Protein 4MT7 (pdb70)

Radius of gyration: 28.0 Å; Cα contacts (8 Å, |Δi|>4): 435; chains: 1; bounding box: 42×79×66 Å

Secondary structure (DSSP, 8-state):
--STTHHHHHHHHHHHHHHHHHHHHHHHIIIIIHHHHH-TTT--HHHHHHHHTTHHHHHHHHHHHHHHHHHT--SS-GGG---HHHHHHTTTGGGHHHHHHHSHHHHHHHHHHHTTSHHHHHHHHHHHHHTT--S--HHHHTTHHHHHHHHHHHHHHHHHHT--TT-TTHHHHHHHHHHHHHHHHHHHIIIIIHHHHHHHHHHHHHSBS--SS-GGGT---EEEEEEEEEESSTTPPPEEEEEEEESSEEEEEEE-SS-TT-EEEEEEEEGGGEEEEEPPSEE-STT--EESSEEEEEESSS--EEEEE-SSHHHHHHHHHHHHHHHHHHHHHHHH-

InterPro domains:
  IPR000219 Dbl homology domain [PF00621] (114-292)
  IPR000219 Dbl homology domain [PS50010] (110-294)
  IPR000219 Dbl homology domain [SM00325] (114-293)
  IPR000219 Dbl homology domain [cd00160] (111-292)
  IPR001452 SH3 domain [PF07653] (32-70)
  IPR001452 SH3 domain [PS50002] (15-74)
  IPR001452 SH3 domain [SM00326] (18-73)
  IPR001849 Pleckstrin homology domain [PS50003] (325-432)
  IPR001849 Pleckstrin homology domain [SM00233] (326-434)
  IPR011993 PH-like domain superfamily [G3DSA:2.30.29.30] (317-469)
  IPR035728 Rho guanine nucleotide exchange factor 9, SH3 domain [cd11975] (14-75)
  IPR035899 Dbl homology (DH) domain superfamily [G3DSA:1.20.900.10] (101-316)
  IPR035899 Dbl homology (DH) domain superfamily [SSF48065] (102-315)
  IPR036028 SH3-like domain superfamily [SSF50044] (16-118)
  IPR055251 SOS1/NGEF-like, PH domain [PF22697] (320-429)

Structure (mmCIF, N/CA/C/O backbone):
data_4MT7
#
_entry.id   4MT7
#
_cell.length_a   82.930
_cell.length_b   165.430
_cell.length_c   129.120
_cell.angle_alpha   90.00
_cell.angle_beta   90.00
_cell.angle_gamma   90.00
#
_symmetry.space_group_name_H-M   'C 2 2 21'
#
loop_
_atom_site.group_PDB
_atom_site.id
_atom_site.type_symbol
_atom_site.label_atom_id
_atom_site.label_alt_id
_atom_site.label_comp_id
_atom_site.label_asym_id
_atom_site.label_entity_id
_atom_site.label_seq_id
_atom_site.pdbx_PDB_ins_code
_atom_site.Cartn_x
_atom_site.Cartn_y
_atom_site.Cartn_z
_atom_site.occupancy
_atom_site.B_iso_or_equiv
_atom_site.auth_seq_id
_atom_site.auth_comp_id
_atom_site.auth_asym_id
_atom_site.auth_atom_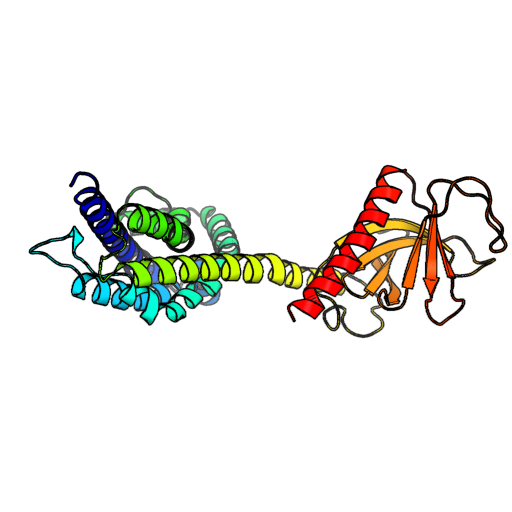id
_atom_site.pdbx_PDB_model_num
ATOM 1 N N . GLN A 1 96 ? -24.663 -21.449 44.501 1.00 130.85 45 GLN A N 1
ATOM 2 C CA . GLN A 1 96 ? -23.944 -20.564 43.581 1.00 137.58 45 GLN A CA 1
ATOM 3 C C . GLN A 1 96 ? -22.542 -21.084 43.180 1.00 142.97 45 GLN A C 1
ATOM 4 O O . GLN A 1 96 ? -22.189 -22.230 43.484 1.00 140.45 45 GLN A O 1
ATOM 10 N N . ASN A 1 97 ? -21.757 -20.227 42.519 1.00 148.38 46 ASN A N 1
ATOM 11 C CA . ASN A 1 97 ? -20.538 -20.620 41.792 1.00 145.90 46 ASN A CA 1
ATOM 12 C C . ASN A 1 97 ? -20.697 -21.988 41.139 1.00 137.90 46 ASN A C 1
ATOM 13 O O . ASN A 1 97 ? -19.873 -22.895 41.288 1.00 136.49 46 ASN A O 1
ATOM 18 N N . ARG A 1 98 ? -21.804 -22.082 40.411 1.00 131.06 47 ARG A N 1
ATOM 19 C CA . ARG A 1 98 ? -22.371 -23.308 39.867 1.00 120.76 47 ARG A CA 1
ATOM 20 C C . ARG A 1 98 ? -23.727 -22.832 39.382 1.00 108.25 47 ARG A C 1
ATOM 21 O O . ARG A 1 98 ? -24.136 -23.098 38.255 1.00 100.33 47 ARG A O 1
ATOM 29 N N . ASP A 1 99 ? -24.417 -22.114 40.263 1.00 112.76 48 ASP A N 1
ATOM 30 C CA . ASP A 1 99 ? -25.667 -21.453 39.927 1.00 116.24 48 ASP A CA 1
ATOM 31 C C . ASP A 1 99 ? -25.302 -20.105 39.347 1.00 120.87 48 ASP A C 1
ATOM 32 O O . ASP A 1 99 ? -26.142 -19.393 38.783 1.00 124.02 48 ASP A O 1
ATOM 37 N N . GLN A 1 100 ? -24.028 -19.758 39.504 1.00 125.69 49 GLN A N 1
ATOM 38 C CA . GLN A 1 100 ? -23.488 -18.586 38.839 1.00 133.97 49 GLN A CA 1
ATOM 39 C C . GLN A 1 100 ? -22.803 -18.978 37.531 1.00 120.90 49 GLN A C 1
ATOM 40 O O . GLN A 1 100 ? -22.856 -18.211 36.560 1.00 119.72 49 GLN A O 1
ATOM 46 N N . MET A 1 101 ? -22.156 -20.150 37.517 1.00 111.65 50 MET A N 1
ATOM 47 C CA . MET A 1 101 ? -21.416 -20.620 36.337 1.00 103.51 50 MET A CA 1
ATOM 48 C C . MET A 1 101 ? -22.320 -20.695 35.117 1.00 93.19 50 MET A C 1
ATOM 49 O O . MET A 1 101 ? -21.938 -20.311 34.003 1.00 92.89 50 MET A O 1
ATOM 54 N N . ARG A 1 102 ? -23.519 -21.213 35.347 1.00 82.38 51 ARG A N 1
ATOM 55 C CA . ARG A 1 102 ? -24.544 -21.236 34.324 1.00 72.67 51 ARG A CA 1
ATOM 56 C C . ARG A 1 102 ? -24.799 -19.844 33.746 1.00 78.29 51 ARG A C 1
ATOM 57 O O . ARG A 1 102 ? -24.958 -19.694 32.540 1.00 77.69 51 ARG A O 1
ATOM 65 N N . ALA A 1 103 ? -24.849 -18.824 34.592 1.00 63.58 52 ALA A N 1
ATOM 66 C CA . ALA A 1 103 ? -25.045 -17.467 34.085 1.00 83.71 52 ALA A CA 1
ATOM 67 C C . ALA A 1 103 ? -23.872 -17.031 33.202 1.00 82.21 52 ALA A C 1
ATOM 68 O O . ALA A 1 103 ? -24.053 -16.302 32.216 1.00 83.26 52 ALA A O 1
ATOM 70 N N . ASN A 1 104 ? -22.673 -17.490 33.551 1.00 84.47 53 ASN A N 1
ATOM 71 C CA . ASN A 1 104 ? -21.491 -17.241 32.727 1.00 90.75 53 ASN A CA 1
ATOM 72 C C . ASN A 1 104 ? -21.607 -17.906 31.357 1.00 90.48 53 ASN A C 1
ATOM 73 O O . ASN A 1 104 ? -21.297 -17.306 30.327 1.00 91.84 53 ASN A O 1
ATOM 78 N N . VAL A 1 105 ? -22.046 -19.159 31.361 1.00 84.45 54 VAL A N 1
ATOM 79 C CA . VAL A 1 105 ? -22.209 -19.919 30.133 1.00 79.00 54 VAL A CA 1
ATOM 80 C C . VAL A 1 105 ? -23.273 -19.288 29.240 1.00 71.69 54 VAL A C 1
ATOM 81 O O . VAL A 1 105 ? -23.024 -19.041 28.069 1.00 75.70 54 VAL A O 1
ATOM 85 N N . ILE A 1 106 ? -24.449 -19.025 29.802 1.00 61.97 55 ILE A N 1
ATOM 86 C CA . ILE A 1 106 ? -25.519 -18.320 29.104 1.00 60.97 55 ILE A CA 1
ATOM 87 C C . ILE A 1 106 ? -25.019 -17.020 28.470 1.00 68.80 55 ILE A C 1
ATOM 88 O O . ILE A 1 106 ? -25.235 -16.769 27.279 1.00 69.69 55 ILE A O 1
ATOM 93 N N . ASN A 1 107 ? -24.339 -16.196 29.263 1.00 76.64 56 ASN A N 1
ATOM 94 C CA . ASN A 1 107 ? -23.848 -14.916 28.755 1.00 87.35 56 ASN A CA 1
ATOM 95 C C . ASN A 1 107 ? -22.777 -15.051 27.677 1.00 90.88 56 ASN A C 1
ATOM 96 O O . ASN A 1 107 ? -22.722 -14.254 26.734 1.00 95.19 56 ASN A O 1
ATOM 101 N N . GLU A 1 108 ? -21.929 -16.063 27.814 1.00 88.05 57 GLU A N 1
ATOM 102 C CA . GLU A 1 108 ? -20.916 -16.318 26.807 1.00 92.00 57 GLU A CA 1
ATOM 103 C C . GLU A 1 108 ? -21.566 -16.762 25.506 1.00 83.81 57 GLU A C 1
ATOM 104 O O . GLU A 1 108 ? -21.176 -16.324 24.427 1.00 91.76 57 GLU A O 1
ATOM 110 N N . ILE A 1 109 ? -22.558 -17.635 25.616 1.00 69.33 58 ILE A N 1
ATOM 111 C CA . ILE A 1 109 ? -23.280 -18.120 24.451 1.00 62.96 58 ILE A CA 1
ATOM 112 C C . ILE A 1 109 ? -23.919 -16.956 23.713 1.00 66.52 58 ILE A C 1
ATOM 113 O O . ILE A 1 109 ? -23.743 -16.800 22.498 1.00 68.23 58 ILE A O 1
ATOM 118 N N . MET A 1 110 ? -24.638 -16.126 24.461 1.00 65.66 59 MET A N 1
ATOM 119 C CA . MET A 1 110 ? -25.231 -14.922 23.892 1.00 71.98 59 MET A CA 1
ATOM 120 C C . MET A 1 110 ? -24.197 -14.036 23.206 1.00 78.87 59 MET A C 1
ATOM 121 O O . MET A 1 110 ? -24.434 -13.513 22.106 1.00 82.02 59 MET A O 1
ATOM 126 N N . SER A 1 111 ? -23.050 -13.878 23.857 1.00 78.87 60 SER A N 1
ATOM 127 C CA . SER A 1 111 ? -21.956 -13.108 23.285 1.00 80.39 60 SER A CA 1
ATOM 128 C C . SER A 1 111 ? -21.548 -13.651 21.921 1.00 82.78 60 SER A C 1
ATOM 129 O O . SER A 1 111 ? -21.659 -12.951 20.911 1.00 95.90 60 SER A O 1
ATOM 132 N N . THR A 1 112 ? -21.090 -14.900 21.896 1.00 71.85 61 THR A N 1
ATOM 133 C CA . THR A 1 112 ? -20.618 -15.523 20.664 1.00 73.49 61 THR A CA 1
ATOM 134 C C . THR A 1 112 ? -21.676 -15.513 19.577 1.00 81.59 61 THR A C 1
ATOM 135 O O . THR A 1 112 ? -21.348 -15.467 18.398 1.00 87.09 61 THR A O 1
ATOM 139 N N . GLU A 1 113 ? -22.943 -15.572 19.969 1.00 79.67 62 GLU A N 1
ATOM 140 C CA . GLU A 1 113 ? -24.017 -15.527 18.986 1.00 78.64 62 GLU A CA 1
ATOM 141 C C . GLU A 1 113 ? -24.171 -14.138 18.385 1.00 77.87 62 GLU A C 1
ATOM 142 O O . GLU A 1 113 ? -24.390 -13.992 17.180 1.00 82.58 62 GLU A O 1
ATOM 148 N N . ARG A 1 114 ? -24.043 -13.114 19.221 1.00 77.22 63 ARG A N 1
ATOM 149 C CA . ARG A 1 114 ? -24.129 -11.746 18.719 1.00 83.40 63 ARG A CA 1
ATOM 150 C C . ARG A 1 114 ? -22.939 -11.406 17.820 1.00 84.08 63 ARG A C 1
ATOM 151 O O . ARG A 1 114 ? -23.099 -10.815 16.749 1.00 89.96 63 ARG A O 1
ATOM 159 N N . HIS A 1 115 ? -21.746 -11.799 18.250 1.00 81.30 64 HIS A N 1
ATOM 160 C CA . HIS A 1 115 ? -20.554 -11.613 17.432 1.00 90.85 64 HIS A CA 1
ATOM 161 C C . HIS A 1 115 ? -20.643 -12.393 16.130 1.00 90.51 64 HIS A C 1
ATOM 162 O O . HIS A 1 115 ? -20.246 -11.897 15.083 1.00 95.58 64 HIS A O 1
ATOM 169 N N . TYR A 1 116 ? -21.163 -13.613 16.197 1.00 86.77 65 TYR A N 1
ATOM 170 C CA . TYR A 1 116 ? -21.259 -14.459 15.013 1.00 86.31 65 TYR A CA 1
ATOM 171 C C . TYR A 1 116 ? -22.252 -13.901 14.011 1.00 84.13 65 TYR A C 1
ATOM 172 O O . TYR A 1 116 ? -22.008 -13.929 12.804 1.00 90.91 65 TYR A O 1
ATOM 181 N N . ILE A 1 117 ? -23.375 -13.394 14.505 1.00 78.26 66 ILE A N 1
ATOM 182 C CA . ILE A 1 117 ? -24.365 -12.797 13.615 1.00 82.76 66 ILE A CA 1
ATOM 183 C C . ILE A 1 117 ? -23.826 -11.475 13.044 1.00 91.23 66 ILE A C 1
ATOM 184 O O . ILE A 1 117 ? -24.167 -11.074 11.924 1.00 65.28 66 ILE A O 1
ATOM 189 N N . LYS A 1 118 ? -22.953 -10.824 13.810 1.00 92.16 67 LYS A N 1
ATOM 190 C CA . LYS A 1 118 ? -22.245 -9.644 13.327 1.00 91.24 67 LYS A CA 1
ATOM 191 C C . LYS A 1 118 ? -21.250 -9.995 12.221 1.00 90.06 67 LYS A C 1
ATOM 192 O O . LYS A 1 118 ? -21.069 -9.229 11.285 1.00 93.91 67 LYS A O 1
ATOM 198 N N . HIS A 1 119 ? -20.597 -11.146 12.335 1.00 87.58 68 HIS A N 1
ATOM 199 C CA . HIS A 1 119 ? -19.666 -11.590 11.306 1.00 91.79 68 HIS A CA 1
ATOM 200 C C . HIS A 1 119 ? -20.423 -11.978 10.058 1.00 81.55 68 HIS A C 1
ATOM 201 O O . HIS A 1 119 ? -19.949 -11.765 8.945 1.00 84.69 68 HIS A O 1
ATOM 208 N N . LEU A 1 120 ? -21.599 -12.563 10.248 1.00 73.53 69 LEU A N 1
ATOM 209 C CA . LEU A 1 120 ? -22.446 -12.897 9.116 1.00 83.58 69 LEU A CA 1
ATOM 210 C C . LEU A 1 120 ? -22.885 -11.628 8.412 1.00 96.89 69 LEU A C 1
ATOM 211 O O . LEU A 1 120 ? -22.933 -11.568 7.180 1.00 104.79 69 LEU A O 1
ATOM 216 N N . LYS A 1 121 ? -23.203 -10.610 9.204 1.00 97.66 70 LYS A N 1
ATOM 217 C CA . LYS A 1 121 ? -23.589 -9.323 8.644 1.00 99.74 70 LYS A CA 1
ATOM 218 C C . LYS A 1 121 ? -22.437 -8.695 7.872 1.00 105.17 70 LYS A C 1
ATOM 219 O O . LYS A 1 121 ? -22.618 -8.237 6.754 1.00 109.43 70 LYS A O 1
ATOM 225 N N . ASP A 1 122 ? -21.252 -8.685 8.471 1.00 106.96 71 ASP A N 1
ATOM 226 C CA . ASP A 1 122 ? -20.076 -8.124 7.820 1.00 112.77 71 ASP A CA 1
ATOM 227 C C . ASP A 1 122 ? -19.691 -8.909 6.570 1.00 115.74 71 ASP A C 1
ATOM 228 O O . ASP A 1 122 ? -19.063 -8.368 5.666 1.00 122.71 71 ASP A O 1
ATOM 233 N N . ILE A 1 123 ? -20.073 -10.181 6.512 1.00 112.77 72 ILE A N 1
ATOM 234 C CA . ILE A 1 123 ? -19.816 -10.983 5.317 1.00 114.86 72 ILE A CA 1
ATOM 235 C C . ILE A 1 123 ? -20.814 -10.689 4.197 1.00 117.92 72 ILE A C 1
ATOM 236 O O . ILE A 1 123 ? -20.413 -10.395 3.073 1.00 122.29 72 ILE A O 1
ATOM 241 N N . CYS A 1 124 ? -22.108 -10.759 4.502 1.00 118.74 73 CYS A N 1
ATOM 242 C CA . CYS A 1 124 ? -23.140 -10.557 3.480 1.00 121.99 73 CYS A CA 1
ATOM 243 C C . CYS A 1 124 ? -23.246 -9.101 3.017 1.00 121.15 73 CYS A C 1
ATOM 244 O O . CYS A 1 124 ? -23.677 -8.824 1.897 1.00 121.07 73 CYS A O 1
ATOM 247 N N . GLU A 1 125 ? -22.847 -8.176 3.881 1.00 120.88 74 GLU A N 1
ATOM 248 C CA . GLU A 1 125 ? -22.889 -6.757 3.558 1.00 125.64 74 GLU A CA 1
ATOM 249 C C . GLU A 1 125 ? -21.533 -6.261 3.070 1.00 131.02 74 GLU A C 1
ATOM 250 O O . GLU A 1 125 ? -21.455 -5.501 2.106 1.00 139.78 74 GLU A O 1
ATOM 256 N N . GLY A 1 126 ? -20.467 -6.701 3.732 1.00 127.31 75 GLY A N 1
ATOM 257 C CA . GLY A 1 126 ? -19.127 -6.234 3.416 1.00 128.33 75 GLY A CA 1
ATOM 258 C C . GLY A 1 126 ? -18.515 -6.818 2.156 1.00 125.33 75 GLY A C 1
ATOM 259 O O . GLY A 1 126 ? -17.894 -6.096 1.375 1.00 128.92 75 GLY A O 1
ATOM 260 N N . TYR A 1 127 ? -18.683 -8.123 1.954 1.00 117.97 76 TYR A N 1
ATOM 261 C CA . TYR A 1 127 ? -18.070 -8.800 0.815 1.00 119.97 76 TYR A CA 1
ATOM 262 C C . TYR A 1 127 ? -19.048 -9.119 -0.325 1.00 125.91 76 TYR A C 1
ATOM 263 O O . TYR A 1 127 ? -18.799 -8.756 -1.474 1.00 138.91 76 TYR A O 1
ATOM 272 N N . LEU A 1 128 ? -20.150 -9.794 -0.006 1.00 119.70 77 LEU A N 1
ATOM 273 C CA . LEU A 1 128 ? -21.104 -10.260 -1.015 1.00 124.51 77 LEU A CA 1
ATOM 274 C C . LEU A 1 128 ? -21.660 -9.132 -1.883 1.00 137.51 77 LEU A C 1
ATOM 275 O O . LEU A 1 128 ? -21.621 -9.205 -3.114 1.00 144.11 77 LEU A O 1
ATOM 280 N N . LYS A 1 129 ? -22.188 -8.102 -1.228 1.00 141.99 78 LYS A N 1
ATOM 281 C CA . LYS A 1 129 ? -22.829 -6.980 -1.908 1.00 147.64 78 LYS A CA 1
ATOM 282 C C . LYS A 1 129 ? -21.894 -6.340 -2.931 1.00 153.06 78 LYS A C 1
ATOM 283 O O . LYS A 1 129 ? -22.271 -6.123 -4.087 1.00 158.49 78 LYS A O 1
ATOM 289 N N . GLN A 1 130 ? -20.666 -6.067 -2.499 1.00 153.41 79 GLN A N 1
ATOM 290 C CA . GLN A 1 130 ? -19.668 -5.423 -3.347 1.00 162.34 79 GLN A CA 1
ATOM 291 C C . GLN A 1 130 ? -19.273 -6.278 -4.543 1.00 166.22 79 GLN A C 1
ATOM 292 O O . GLN A 1 130 ? -18.985 -5.756 -5.619 1.00 174.53 79 GLN A O 1
ATOM 298 N N . CYS A 1 131 ? -19.254 -7.592 -4.353 1.00 160.41 80 CYS A N 1
ATOM 299 C CA . CYS A 1 131 ? -18.894 -8.505 -5.429 1.00 163.86 80 CYS A CA 1
ATOM 300 C C . CYS A 1 131 ? -20.034 -8.649 -6.429 1.00 169.70 80 CYS A C 1
ATOM 301 O O . CYS A 1 131 ? -19.806 -8.838 -7.626 1.00 177.88 80 CYS A O 1
ATOM 304 N N . ARG A 1 132 ? -21.263 -8.557 -5.932 1.00 164.21 81 ARG A N 1
ATOM 305 C CA . ARG A 1 132 ? -22.422 -8.495 -6.813 1.00 162.01 81 ARG A CA 1
ATOM 306 C C . ARG A 1 132 ? -22.381 -7.212 -7.644 1.00 164.14 81 ARG A C 1
ATOM 307 O O . ARG A 1 132 ? -22.703 -7.223 -8.833 1.00 162.20 81 ARG A O 1
ATOM 315 N N . LYS A 1 133 ? -21.966 -6.115 -7.013 1.00 166.65 82 LYS A N 1
ATOM 316 C CA . LYS A 1 133 ? -21.848 -4.829 -7.701 1.00 172.78 82 LYS A CA 1
ATOM 317 C C . LYS A 1 133 ? -20.856 -4.856 -8.869 1.00 177.92 82 LYS A C 1
ATOM 318 O O . LYS A 1 133 ? -21.015 -4.119 -9.843 1.00 185.35 82 LYS A O 1
ATOM 324 N N . ARG A 1 134 ? -19.839 -5.707 -8.774 1.00 170.76 83 ARG A N 1
ATOM 325 C CA . ARG A 1 134 ? -18.804 -5.764 -9.802 1.00 172.62 83 ARG A CA 1
ATOM 326 C C . ARG A 1 134 ? -18.881 -7.035 -10.648 1.00 154.76 83 ARG A C 1
ATOM 327 O O . ARG A 1 134 ? -18.164 -8.003 -10.399 1.00 152.50 83 ARG A O 1
ATOM 335 N N . ARG A 1 135 ? -19.757 -7.012 -11.651 1.00 167.42 84 ARG A N 1
ATOM 336 C CA . ARG A 1 135 ? -19.924 -8.122 -12.588 1.00 161.66 84 ARG A CA 1
ATOM 337 C C . ARG A 1 135 ? -18.646 -8.385 -13.370 1.00 167.47 84 ARG A C 1
ATOM 338 O O . ARG A 1 135 ? -18.372 -9.515 -13.781 1.00 168.33 84 ARG A O 1
ATOM 346 N N . ASP A 1 136 ? -17.869 -7.324 -13.569 1.00 198.09 85 ASP A N 1
ATOM 347 C CA . ASP A 1 136 ? -16.661 -7.377 -14.383 1.00 202.06 85 ASP A CA 1
ATOM 348 C C . ASP A 1 136 ? -15.529 -8.148 -13.710 1.00 196.84 85 ASP A C 1
ATOM 349 O O . ASP A 1 136 ? -14.492 -8.400 -14.321 1.00 180.86 85 ASP A O 1
ATOM 354 N N . MET A 1 137 ? -15.729 -8.523 -12.452 1.00 188.98 86 MET A N 1
ATOM 355 C CA . MET A 1 137 ? -14.697 -9.239 -11.716 1.00 184.66 86 MET A CA 1
ATOM 356 C C . MET A 1 137 ? -15.178 -10.596 -11.219 1.00 177.06 86 MET A C 1
ATOM 357 O O . MET A 1 137 ? -14.389 -11.533 -11.093 1.00 174.51 86 MET A O 1
ATOM 362 N N . PHE A 1 138 ? -16.474 -10.699 -10.944 1.00 174.92 87 PHE A N 1
ATOM 363 C CA . PHE A 1 138 ? -17.031 -11.922 -10.377 1.00 171.63 87 PHE A CA 1
ATOM 364 C C . PHE A 1 138 ? -18.242 -12.430 -11.143 1.00 172.34 87 PHE A C 1
ATOM 365 O O . PHE A 1 138 ? -19.296 -11.791 -11.152 1.00 170.42 87 PHE A O 1
ATOM 373 N N . SER A 1 139 ? -18.093 -13.597 -11.762 1.00 177.85 88 SER A N 1
ATOM 374 C CA . SER A 1 139 ? -19.179 -14.213 -12.512 1.00 187.38 88 SER A CA 1
ATOM 375 C C . SER A 1 139 ? -20.296 -14.620 -11.568 1.00 172.70 88 SER A C 1
ATOM 376 O O . SER A 1 139 ? -20.239 -14.352 -10.373 1.00 139.81 88 SER A O 1
ATOM 379 N N . ASP A 1 140 ? -21.316 -15.274 -12.108 1.00 171.52 89 ASP A N 1
ATOM 380 C CA . ASP A 1 140 ? -22.361 -15.847 -11.275 1.00 165.23 89 ASP A CA 1
ATOM 381 C C . ASP A 1 140 ? -21.854 -17.155 -10.677 1.00 164.67 89 ASP A C 1
ATOM 382 O O . ASP A 1 140 ? -22.089 -17.463 -9.497 1.00 155.00 89 ASP A O 1
ATOM 387 N N . GLU A 1 141 ? -21.133 -17.907 -11.501 1.00 172.00 90 GLU A N 1
ATOM 388 C CA . GLU A 1 141 ? -20.557 -19.177 -11.084 1.00 171.60 90 GLU A CA 1
ATOM 389 C C . GLU A 1 141 ? -19.520 -19.000 -9.974 1.00 164.47 90 GLU A C 1
ATOM 390 O O . GLU A 1 141 ? -19.492 -19.765 -9.005 1.00 155.05 90 GLU A O 1
ATOM 396 N N . GLN A 1 142 ? -18.673 -17.986 -10.123 1.00 169.14 91 GLN A N 1
ATOM 397 C CA . GLN A 1 142 ? -17.659 -17.673 -9.121 1.00 164.09 91 GLN A CA 1
ATOM 398 C C . GLN A 1 142 ? -18.288 -17.348 -7.763 1.00 157.21 91 GLN A C 1
ATOM 399 O O . GLN A 1 142 ? -17.884 -17.902 -6.732 1.00 153.14 91 GLN A O 1
ATOM 405 N N . LEU A 1 143 ? -19.275 -16.452 -7.772 1.00 155.85 92 LEU A N 1
ATOM 406 C CA . LEU A 1 143 ? -19.999 -16.087 -6.556 1.00 147.94 92 LEU A CA 1
ATOM 407 C C . LEU A 1 143 ? -20.602 -17.326 -5.901 1.00 146.98 92 LEU A C 1
ATOM 408 O O . LEU A 1 143 ? -20.397 -17.578 -4.704 1.00 136.21 92 LEU A O 1
ATOM 413 N N . LYS A 1 144 ? -21.337 -18.096 -6.701 1.00 157.15 93 LYS A N 1
ATOM 414 C CA . LYS A 1 144 ? -21.950 -19.334 -6.227 1.00 154.34 93 LYS A CA 1
ATOM 415 C C . LYS A 1 144 ? -20.955 -20.271 -5.545 1.00 139.07 93 LYS A C 1
ATOM 416 O O . LYS A 1 144 ? -21.263 -20.855 -4.509 1.00 126.25 93 LYS A O 1
ATOM 422 N N . VAL A 1 145 ? -19.769 -20.422 -6.127 1.00 143.63 94 VAL A N 1
ATOM 423 C CA . VAL A 1 145 ? -18.760 -21.304 -5.541 1.00 144.68 94 VAL A CA 1
ATOM 424 C C . VAL A 1 145 ? -18.190 -20.753 -4.237 1.00 141.98 94 VAL A C 1
ATOM 425 O O . VAL A 1 145 ? -18.111 -21.464 -3.232 1.00 140.17 94 VAL A O 1
ATOM 429 N N . ILE A 1 146 ? -17.790 -19.486 -4.254 1.00 140.00 95 ILE A N 1
ATOM 430 C CA . ILE A 1 146 ? -17.133 -18.903 -3.087 1.00 129.94 95 ILE A CA 1
ATOM 431 C C . ILE A 1 146 ? -18.046 -18.751 -1.869 1.00 122.61 95 ILE A C 1
ATOM 432 O O . ILE A 1 146 ? -17.709 -19.219 -0.781 1.00 123.48 95 ILE A O 1
ATOM 437 N N . PHE A 1 147 ? -19.200 -18.113 -2.048 1.00 119.48 96 PHE A N 1
ATOM 438 C CA . PHE A 1 147 ? -20.029 -17.757 -0.892 1.00 110.80 96 PHE A CA 1
ATOM 439 C C . PHE A 1 147 ? -21.047 -18.812 -0.443 1.00 105.89 96 PHE A C 1
ATOM 440 O O . PHE A 1 147 ? -21.430 -18.841 0.722 1.00 101.76 96 PHE A O 1
ATOM 448 N N . GLY A 1 148 ? -21.485 -19.668 -1.359 1.00 107.75 97 GLY A N 1
ATOM 449 C CA . GLY A 1 148 ? -22.466 -20.690 -1.035 1.00 101.42 97 GLY A CA 1
ATOM 450 C C . GLY A 1 148 ? -23.779 -20.109 -0.536 1.00 95.32 97 GLY A C 1
ATOM 451 O O . GLY A 1 148 ? -24.195 -19.035 -0.963 1.00 97.16 97 GLY A O 1
ATOM 452 N N . ASN A 1 149 ? -24.429 -20.814 0.385 1.00 91.40 98 ASN A N 1
ATOM 453 C CA . ASN A 1 149 ? -25.717 -20.378 0.926 1.00 92.91 98 ASN A CA 1
ATOM 454 C C . ASN A 1 149 ? -25.588 -19.503 2.173 1.00 85.37 98 ASN A C 1
ATOM 455 O O . ASN A 1 149 ? -26.447 -19.535 3.050 1.00 78.52 98 ASN A O 1
ATOM 460 N N . ILE A 1 150 ? -24.522 -18.712 2.235 1.00 86.16 99 ILE A N 1
ATOM 461 C CA . ILE A 1 150 ? -24.232 -17.879 3.397 1.00 83.92 99 ILE A CA 1
ATOM 462 C C . ILE A 1 150 ? -25.336 -16.850 3.676 1.00 84.52 99 ILE A C 1
ATOM 463 O O . ILE A 1 150 ? -25.581 -16.488 4.825 1.00 84.65 99 ILE A O 1
ATOM 468 N N . GLU A 1 151 ? -26.015 -16.396 2.629 1.00 88.87 100 GLU A N 1
ATOM 469 C CA . GLU A 1 151 ? -27.085 -15.421 2.793 1.00 91.89 100 GLU A CA 1
ATOM 470 C C . GLU A 1 151 ? -28.256 -16.105 3.485 1.00 84.16 100 GLU A C 1
ATOM 471 O O . GLU A 1 151 ? -28.865 -15.553 4.404 1.00 84.00 100 GLU A O 1
ATOM 477 N N . ASP A 1 152 ? -28.547 -17.325 3.045 1.00 84.74 101 ASP A N 1
ATOM 478 C CA . ASP A 1 152 ? -29.545 -18.172 3.691 1.00 92.34 101 ASP A CA 1
ATOM 479 C C . ASP A 1 152 ? -29.200 -18.413 5.161 1.00 85.94 101 ASP A C 1
ATOM 480 O O . ASP A 1 152 ? -30.056 -18.297 6.046 1.00 83.83 101 ASP A O 1
ATOM 485 N N . ILE A 1 153 ? -27.940 -18.756 5.406 1.00 78.07 102 ILE A N 1
ATOM 486 C CA . ILE A 1 153 ? -27.422 -18.948 6.754 1.00 68.00 102 ILE A CA 1
ATOM 487 C C . ILE A 1 153 ? -27.697 -17.742 7.648 1.00 66.52 102 ILE A C 1
ATOM 488 O O . ILE A 1 153 ? -28.226 -17.883 8.751 1.00 63.66 102 ILE A O 1
ATOM 493 N N . TYR A 1 154 ? -27.344 -16.558 7.157 1.00 68.90 103 TYR A N 1
ATOM 494 C CA . TYR A 1 154 ? -27.608 -15.311 7.866 1.00 69.87 103 TYR A CA 1
ATOM 495 C C . TYR A 1 154 ? -29.103 -15.175 8.150 1.00 70.78 103 TYR A C 1
ATOM 496 O O . TYR A 1 154 ? -29.508 -14.873 9.276 1.00 75.91 103 TYR A O 1
ATOM 505 N N . ARG A 1 155 ? -29.918 -15.419 7.130 1.00 70.85 104 ARG A N 1
ATOM 506 C CA . ARG A 1 155 ? -31.369 -15.324 7.275 1.00 79.32 104 ARG A CA 1
ATOM 507 C C . ARG A 1 155 ? -31.908 -16.218 8.391 1.00 73.53 104 ARG A C 1
ATOM 508 O O . ARG A 1 155 ? -32.840 -15.841 9.099 1.00 76.66 104 ARG A O 1
ATOM 516 N N . PHE A 1 156 ? -31.313 -17.397 8.548 1.00 69.74 105 PHE A N 1
ATOM 517 C CA . PHE A 1 156 ? -31.728 -18.336 9.589 1.00 71.31 105 PHE A CA 1
ATOM 518 C C . PHE A 1 156 ? -31.253 -17.906 10.981 1.00 75.06 105 PHE A C 1
ATOM 519 O O . PHE A 1 156 ? -32.004 -17.937 11.972 1.00 51.34 105 PHE A O 1
ATOM 527 N N . GLN A 1 157 ? -29.983 -17.519 11.033 1.00 77.69 106 GLN A N 1
ATOM 528 C CA . GLN A 1 157 ? -29.328 -17.091 12.261 1.00 73.68 106 GLN A CA 1
ATOM 529 C C . GLN A 1 157 ? -30.021 -15.895 12.882 1.00 69.08 106 GLN A C 1
ATOM 530 O O . GLN A 1 157 ? -30.068 -15.767 14.101 1.00 66.98 106 GLN A O 1
ATOM 536 N N . MET A 1 158 ? -30.538 -15.009 12.035 1.00 71.86 107 MET A N 1
ATOM 537 C CA . MET A 1 158 ? -31.266 -13.837 12.512 1.00 78.04 107 MET A CA 1
ATOM 538 C C . MET A 1 158 ? -32.445 -14.248 13.380 1.00 76.42 107 MET A C 1
ATOM 539 O O . MET A 1 158 ? -32.608 -13.754 14.499 1.00 74.26 107 MET A O 1
ATOM 544 N N . GLY A 1 159 ? -33.260 -15.156 12.849 1.00 77.05 108 GLY A N 1
ATOM 545 C CA . GLY A 1 159 ? -34.423 -15.667 13.552 1.00 75.83 108 GLY A CA 1
ATOM 546 C C . GLY A 1 159 ? -34.049 -16.435 14.805 1.00 71.80 108 GLY A C 1
ATOM 547 O O . GLY A 1 159 ? -34.684 -16.277 15.854 1.00 79.18 108 GLY A O 1
ATOM 548 N N . PHE A 1 160 ? -33.014 -17.265 14.699 1.00 61.55 109 PHE A N 1
ATOM 549 C CA . PHE A 1 160 ? -32.532 -18.020 15.855 1.00 58.27 109 PHE A CA 1
ATOM 550 C C . PHE A 1 160 ? -32.148 -17.094 17.004 1.00 64.41 109 PHE A C 1
ATOM 551 O O . PHE A 1 160 ? -32.736 -17.146 18.088 1.00 68.34 109 PHE A O 1
ATOM 559 N N . VAL A 1 161 ? -31.161 -16.243 16.748 1.00 62.55 110 VAL A N 1
ATOM 560 C CA . VAL A 1 161 ? -30.704 -15.273 17.731 1.00 59.17 110 VAL A CA 1
ATOM 561 C C . VAL A 1 161 ? -31.872 -14.444 18.253 1.00 61.58 110 VAL A C 1
ATOM 562 O O . VAL A 1 161 ? -31.926 -14.122 19.438 1.00 65.38 110 VAL A O 1
ATOM 566 N N . ARG A 1 162 ? -32.819 -14.127 17.375 1.00 68.26 111 ARG A N 1
ATOM 567 C CA . ARG A 1 162 ? -34.018 -13.400 17.787 1.00 80.31 111 ARG A CA 1
ATOM 568 C C . ARG A 1 162 ? -34.781 -14.135 18.889 1.00 75.17 111 ARG A C 1
ATOM 569 O O . ARG A 1 162 ? -35.058 -13.568 19.961 1.00 83.81 111 ARG A O 1
ATOM 577 N N . ASP A 1 163 ? -35.105 -15.401 18.640 1.00 63.74 112 ASP A N 1
ATOM 578 C CA . ASP A 1 163 ? -35.802 -16.190 19.655 1.00 65.78 112 ASP A CA 1
ATOM 579 C C . ASP A 1 163 ? -34.979 -16.351 20.933 1.00 63.18 112 ASP A C 1
ATOM 580 O O . ASP A 1 163 ? -35.521 -16.340 22.044 1.00 66.21 112 ASP A O 1
ATOM 585 N N . LEU A 1 164 ? -33.667 -16.482 20.772 1.00 57.20 113 LEU A N 1
ATOM 586 C CA . LEU A 1 164 ? -32.764 -16.541 21.920 1.00 54.53 113 LEU A CA 1
ATOM 587 C C . LEU A 1 164 ? -32.870 -15.308 22.810 1.00 64.86 113 LEU A C 1
ATOM 588 O O . LEU A 1 164 ? -33.011 -15.420 24.025 1.00 72.77 113 LEU A O 1
ATOM 593 N N . GLU A 1 165 ? -32.783 -14.132 22.200 1.00 70.55 114 GLU A N 1
ATOM 594 C CA . GLU A 1 165 ? -32.930 -12.877 22.925 1.00 84.11 114 GLU A CA 1
ATOM 595 C C . GLU A 1 165 ? -34.308 -12.793 23.581 1.00 89.57 114 GLU A C 1
ATOM 596 O O . GLU A 1 165 ? -34.470 -12.199 24.654 1.00 91.06 114 GLU A O 1
ATOM 602 N N . LYS A 1 166 ? -35.305 -13.391 22.933 1.00 92.11 115 LYS A N 1
ATOM 603 C CA . LYS A 1 166 ? -36.628 -13.472 23.546 1.00 98.81 115 LYS A CA 1
ATOM 604 C C . LYS A 1 166 ? -36.590 -14.297 24.828 1.00 96.20 115 LYS A C 1
ATOM 605 O O . LYS A 1 166 ? -37.249 -13.960 25.815 1.00 102.61 115 LYS A O 1
ATOM 611 N N . GLN A 1 167 ? -35.803 -15.368 24.815 1.00 89.88 116 GLN A N 1
ATOM 612 C CA . GLN A 1 167 ? -35.722 -16.267 25.967 1.00 85.83 116 GLN A CA 1
ATOM 613 C C . GLN A 1 167 ? -34.769 -15.801 27.065 1.00 88.27 116 GLN A C 1
ATOM 614 O O . GLN A 1 167 ? -34.640 -16.459 28.098 1.00 93.44 116 GLN A O 1
ATOM 620 N N . TYR A 1 168 ? -34.103 -14.673 26.852 1.00 86.93 117 TYR A N 1
ATOM 621 C CA . TYR A 1 168 ? -33.112 -14.214 27.815 1.00 89.32 117 TYR A CA 1
ATOM 622 C C . TYR A 1 168 ? -33.759 -13.540 29.020 1.00 100.99 117 TYR A C 1
ATOM 623 O O . TYR A 1 168 ? -34.625 -12.675 28.878 1.00 105.48 117 TYR A O 1
ATOM 632 N N . ASN A 1 169 ? -33.315 -13.943 30.206 1.00 103.99 118 ASN A N 1
ATOM 633 C CA . ASN A 1 169 ? -33.835 -13.410 31.456 1.00 114.33 118 ASN A CA 1
ATOM 634 C C . ASN A 1 169 ? -32.901 -12.349 32.036 1.00 120.29 118 ASN A C 1
ATOM 635 O O . ASN A 1 169 ? -31.817 -12.656 32.524 1.00 116.47 118 ASN A O 1
ATOM 640 N N . ASN A 1 170 ? -33.334 -11.096 31.982 1.00 131.05 119 ASN A N 1
ATOM 641 C CA . ASN A 1 170 ? -32.517 -9.984 32.451 1.00 144.51 119 ASN A CA 1
ATOM 642 C C . ASN A 1 170 ? -32.463 -9.894 33.969 1.00 158.62 119 ASN A C 1
ATOM 643 O O . ASN A 1 170 ? -31.417 -9.592 34.546 1.00 162.44 119 ASN A O 1
ATOM 648 N N . ASP A 1 171 ? -33.601 -10.150 34.609 1.00 166.43 120 ASP A N 1
ATOM 649 C CA . ASP A 1 171 ? -33.688 -10.146 36.064 1.00 172.10 120 ASP A CA 1
ATOM 650 C C . ASP A 1 171 ? -32.782 -11.227 36.634 1.00 164.02 120 ASP A C 1
ATOM 651 O O . ASP A 1 171 ? -32.187 -11.060 37.700 1.00 165.15 120 ASP A O 1
ATOM 656 N N . ASP A 1 172 ? -32.678 -12.337 35.909 1.00 153.88 121 ASP A N 1
ATOM 657 C CA . ASP A 1 172 ? -31.829 -13.439 36.330 1.00 145.66 121 ASP A CA 1
ATOM 658 C C . ASP A 1 172 ? -31.322 -14.253 35.140 1.00 122.29 121 ASP A C 1
ATOM 659 O O . ASP A 1 172 ? -31.977 -15.196 34.701 1.00 111.93 121 ASP A O 1
ATOM 664 N N . PRO A 1 173 ? -30.147 -13.878 34.615 1.00 111.43 12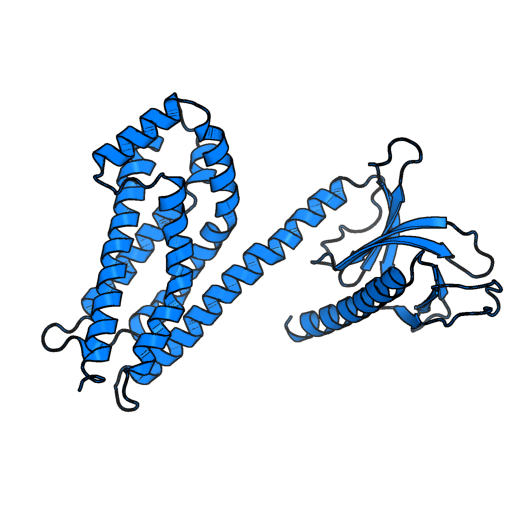2 PRO A N 1
ATOM 665 C CA . PRO A 1 173 ? -29.467 -14.528 33.490 1.00 100.76 122 PRO A CA 1
ATOM 666 C C . PRO A 1 173 ? -29.439 -16.054 33.542 1.00 94.00 122 PRO A C 1
ATOM 667 O O . PRO A 1 173 ? -29.806 -16.687 32.552 1.00 95.86 122 PRO A O 1
ATOM 671 N N . HIS A 1 174 ? -29.028 -16.636 34.663 1.00 90.06 123 HIS A N 1
ATOM 672 C CA . HIS A 1 174 ? -28.888 -18.089 34.747 1.00 88.14 123 HIS A CA 1
ATOM 673 C C . HIS A 1 174 ? -30.237 -18.809 34.722 1.00 81.21 123 HIS A C 1
ATOM 674 O O . HIS A 1 174 ? -30.297 -20.038 34.671 1.00 71.85 123 HIS A O 1
ATOM 681 N N . LEU A 1 175 ? -31.320 -18.040 34.754 1.00 83.16 124 LEU A N 1
ATOM 682 C CA . LEU A 1 175 ? -32.660 -18.613 34.705 1.00 83.63 124 LEU A CA 1
ATOM 683 C C . LEU A 1 175 ? -33.144 -18.810 33.285 1.00 86.36 124 LEU A C 1
ATOM 684 O O . LEU A 1 175 ? -34.191 -19.417 33.056 1.00 91.16 124 LEU A O 1
ATOM 689 N N . SER A 1 176 ? -32.385 -18.280 32.335 1.00 83.31 125 SER A N 1
ATOM 690 C CA . SER A 1 176 ? -32.773 -18.323 30.938 1.00 72.30 125 SER A CA 1
ATOM 691 C C . SER A 1 176 ? -33.010 -19.760 30.498 1.00 67.16 125 SER A C 1
ATOM 692 O O . SER A 1 176 ? -32.187 -20.637 30.755 1.00 68.38 125 SER A O 1
ATOM 695 N N . GLU A 1 177 ? -34.155 -19.994 29.863 1.00 63.03 126 GLU A N 1
ATOM 696 C CA . GLU A 1 177 ? -34.521 -21.322 29.384 1.00 63.75 126 GLU A CA 1
ATOM 697 C C . GLU A 1 177 ? -34.294 -21.410 27.875 1.00 61.93 126 GLU A C 1
ATOM 698 O O . GLU A 1 177 ? -35.149 -21.006 27.091 1.00 62.87 126 GLU A O 1
ATOM 704 N N . ILE A 1 178 ? -33.145 -21.940 27.464 1.00 58.07 127 ILE A N 1
ATOM 705 C CA . ILE A 1 178 ? -32.732 -21.813 26.070 1.00 58.55 127 ILE A CA 1
ATOM 706 C C . ILE A 1 178 ? -32.705 -23.104 25.244 1.00 58.31 127 ILE A C 1
ATOM 707 O O . ILE A 1 178 ? -32.572 -23.053 24.023 1.00 57.75 127 ILE A O 1
ATOM 712 N N . GLY A 1 179 ? -32.810 -24.250 25.902 1.00 59.19 128 GLY A N 1
ATOM 713 C CA . GLY A 1 179 ? -33.001 -25.512 25.205 1.00 58.00 128 GLY A CA 1
ATOM 714 C C . GLY A 1 179 ? -34.089 -25.500 24.137 1.00 52.71 128 GLY A C 1
ATOM 715 O O . GLY A 1 179 ? -33.833 -25.900 22.993 1.00 45.66 128 GLY A O 1
ATOM 716 N N . PRO A 1 180 ? -35.309 -25.056 24.501 1.00 54.46 129 PRO A N 1
ATOM 717 C CA . PRO A 1 180 ? -36.417 -24.928 23.549 1.00 59.48 129 PRO A CA 1
ATOM 718 C C . PRO A 1 180 ? -36.016 -24.256 22.235 1.00 62.54 129 PRO A C 1
ATOM 719 O O . PRO A 1 180 ? -36.477 -24.675 21.168 1.00 70.40 129 PRO A O 1
ATOM 723 N N . CYS A 1 181 ? -35.179 -23.224 22.320 1.00 53.93 130 CYS A N 1
ATOM 724 C CA . CYS A 1 181 ? -34.710 -22.516 21.133 1.00 52.74 130 CYS A CA 1
ATOM 725 C C . CYS A 1 181 ? -34.015 -23.427 20.129 1.00 52.10 130 CYS A C 1
ATOM 726 O O . CYS A 1 181 ? -34.430 -23.516 18.972 1.00 52.55 130 CYS A O 1
ATOM 729 N N . PHE A 1 182 ? -32.958 -24.093 20.576 1.00 50.27 131 PHE A N 1
ATOM 730 C CA . PHE A 1 182 ? -32.268 -25.060 19.746 1.00 50.92 131 PHE A CA 1
ATOM 731 C C . PHE A 1 182 ? -33.234 -26.117 19.253 1.00 54.11 131 PHE A C 1
ATOM 732 O O . PHE A 1 182 ? -33.117 -26.571 18.121 1.00 65.20 131 PHE A O 1
ATOM 740 N N . LEU A 1 183 ? -34.185 -26.517 20.093 1.00 53.19 132 LEU A N 1
ATOM 741 C CA . LEU A 1 183 ? -35.074 -27.606 19.697 1.00 57.51 132 LEU A CA 1
ATOM 742 C C . LEU A 1 183 ? -36.063 -27.246 18.580 1.00 61.44 132 LEU A C 1
ATOM 743 O O . LEU A 1 183 ? -36.327 -28.068 17.700 1.00 63.06 132 LEU A O 1
ATOM 748 N N . GLU A 1 184 ? -36.602 -26.030 18.594 1.00 66.88 133 GLU A N 1
ATOM 749 C CA . GLU A 1 184 ? -37.560 -25.661 17.552 1.00 77.45 133 GLU A CA 1
ATOM 750 C C . GLU A 1 184 ? -36.877 -25.255 16.247 1.00 73.94 133 GLU A C 1
ATOM 751 O O . GLU A 1 184 ? -37.499 -25.272 15.189 1.00 82.48 133 GLU A O 1
ATOM 757 N N . HIS A 1 185 ? -35.595 -24.906 16.327 1.00 64.37 134 HIS A N 1
ATOM 758 C CA . HIS A 1 185 ? -34.818 -24.576 15.134 1.00 58.93 134 HIS A CA 1
ATOM 759 C C . HIS A 1 185 ? -33.897 -25.717 14.731 1.00 62.12 134 HIS A C 1
ATOM 760 O O . HIS A 1 185 ? -32.987 -25.520 13.928 1.00 70.90 134 HIS A O 1
ATOM 767 N N . GLN A 1 186 ? -34.135 -26.906 15.281 1.00 60.61 135 GLN A N 1
ATOM 768 C CA . GLN A 1 186 ? -33.221 -28.032 15.093 1.00 61.35 135 GLN A CA 1
ATOM 769 C C . GLN A 1 186 ? -33.132 -28.439 13.636 1.00 65.20 135 GLN A C 1
ATOM 770 O O . GLN A 1 186 ? -32.113 -28.956 13.186 1.00 66.98 135 GLN A O 1
ATOM 776 N N . ASP A 1 187 ? -34.206 -28.193 12.897 1.00 68.40 136 ASP A N 1
ATOM 777 C CA . ASP A 1 187 ? -34.228 -28.519 11.484 1.00 68.94 136 ASP A CA 1
ATOM 778 C C . ASP A 1 187 ? -33.401 -27.506 10.702 1.00 64.27 136 ASP A C 1
ATOM 779 O O . ASP A 1 187 ? -32.647 -27.888 9.803 1.00 70.25 136 ASP A O 1
ATOM 784 N N . GLY A 1 188 ? -33.517 -26.230 11.069 1.00 53.89 137 GLY A N 1
ATOM 785 C CA . GLY A 1 188 ? -32.840 -25.152 10.362 1.00 55.57 137 GLY A CA 1
ATOM 786 C C . GLY A 1 188 ? -31.360 -25.380 10.127 1.00 59.56 137 GLY A C 1
ATOM 787 O O . GLY A 1 188 ? -30.834 -25.113 9.036 1.00 69.56 137 GLY A O 1
ATOM 788 N N . PHE A 1 189 ? -30.695 -25.926 11.136 1.00 57.82 138 PHE A N 1
ATOM 789 C CA . PHE A 1 189 ? -29.257 -26.135 11.072 1.00 74.62 138 PHE A CA 1
ATOM 790 C C . PHE A 1 189 ? -28.789 -27.013 9.916 1.00 88.50 138 PHE A C 1
ATOM 791 O O . PHE A 1 189 ? -27.610 -26.974 9.555 1.00 97.29 138 PHE A O 1
ATOM 799 N N . TRP A 1 190 ? -29.697 -27.781 9.317 1.00 86.13 139 TRP A N 1
ATOM 800 C CA . TRP A 1 190 ? -29.297 -28.635 8.212 1.00 88.53 139 TRP A CA 1
ATOM 801 C C . TRP A 1 190 ? -28.823 -27.800 7.021 1.00 85.75 139 TRP A C 1
ATOM 802 O O . TRP A 1 190 ? -28.130 -28.312 6.144 1.00 95.05 139 TRP A O 1
ATOM 813 N N . ILE A 1 191 ? -29.157 -26.510 6.994 1.00 76.02 140 ILE A N 1
ATOM 814 C CA . ILE A 1 191 ? -28.672 -25.670 5.897 1.00 72.71 140 ILE A CA 1
ATOM 815 C C . ILE A 1 191 ? -27.163 -25.464 5.967 1.00 70.57 140 ILE A C 1
ATOM 816 O O . ILE A 1 191 ? -26.561 -24.933 5.032 1.00 73.87 140 ILE A O 1
ATOM 821 N N . TYR A 1 192 ? -26.559 -25.863 7.083 1.00 70.95 141 TYR A N 1
ATOM 822 C CA . TYR A 1 192 ? -25.111 -25.823 7.203 1.00 79.63 141 TYR A CA 1
ATOM 823 C C . TYR A 1 192 ? -24.487 -26.949 6.383 1.00 84.37 141 TYR A C 1
ATOM 824 O O . TYR A 1 192 ? -23.369 -26.793 5.881 1.00 90.67 141 TYR A O 1
ATOM 833 N N . SER A 1 193 ? -25.220 -28.059 6.232 1.00 84.90 142 SER A N 1
ATOM 834 C CA . SER A 1 193 ? -24.728 -29.216 5.480 1.00 91.05 142 SER A CA 1
ATOM 835 C C . SER A 1 193 ? -24.151 -28.736 4.169 1.00 94.72 142 SER A C 1
ATOM 836 O O . SER A 1 193 ? -22.957 -28.875 3.921 1.00 97.97 142 SER A O 1
ATOM 839 N N . GLU A 1 194 ? -25.012 -28.125 3.364 1.00 95.11 143 GLU A N 1
ATOM 840 C CA . GLU A 1 194 ? -24.639 -27.551 2.080 1.00 101.34 143 GLU A CA 1
ATOM 841 C C . GLU A 1 194 ? -23.368 -26.712 2.170 1.00 93.82 143 GLU A C 1
ATOM 842 O O . GLU A 1 194 ? -22.418 -26.907 1.403 1.00 98.84 143 GLU A O 1
ATOM 848 N N . TYR A 1 195 ? -23.350 -25.795 3.130 1.00 83.17 144 TYR A N 1
ATOM 849 C CA . TYR A 1 195 ? -22.216 -24.903 3.295 1.00 86.44 144 TYR A CA 1
ATOM 850 C C . TYR A 1 195 ? -20.941 -25.673 3.592 1.00 96.51 144 TYR A C 1
ATOM 851 O O . TYR A 1 195 ? -19.871 -25.341 3.087 1.00 101.97 144 TYR A O 1
ATOM 860 N N . CYS A 1 196 ? -21.060 -26.707 4.410 1.00 100.53 145 CYS A N 1
ATOM 861 C CA . CYS A 1 196 ? -19.904 -27.481 4.813 1.00 107.24 145 CYS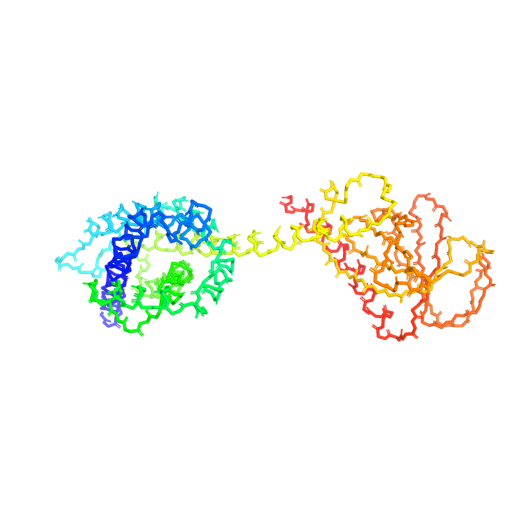 A CA 1
ATOM 862 C C . CYS A 1 196 ? -19.418 -28.360 3.672 1.00 115.84 145 CYS A C 1
ATOM 863 O O . CYS A 1 196 ? -18.313 -28.913 3.720 1.00 117.01 145 CYS A O 1
ATOM 866 N N . ASN A 1 197 ? -20.260 -28.496 2.650 1.00 123.40 146 ASN A N 1
ATOM 867 C CA . ASN A 1 197 ? -19.948 -29.350 1.512 1.00 129.52 146 ASN A CA 1
ATOM 868 C C . ASN A 1 197 ? -19.058 -28.599 0.543 1.00 129.62 146 ASN A C 1
ATOM 869 O O . ASN A 1 197 ? -18.025 -29.102 0.102 1.00 131.37 146 ASN A O 1
ATOM 874 N N . ASN A 1 198 ? -19.472 -27.378 0.225 1.00 130.70 147 ASN A N 1
ATOM 875 C CA . ASN A 1 198 ? -18.810 -26.574 -0.797 1.00 142.57 147 ASN A CA 1
ATOM 876 C C . ASN A 1 198 ? -17.790 -25.622 -0.212 1.00 142.71 147 ASN A C 1
ATOM 877 O O . ASN A 1 198 ? -17.577 -24.531 -0.744 1.00 146.92 147 ASN A O 1
ATOM 882 N N . HIS A 1 199 ? -17.158 -26.025 0.883 1.00 138.10 148 HIS A N 1
ATOM 883 C CA . HIS A 1 199 ? -16.197 -25.148 1.528 1.00 140.73 148 HIS A CA 1
ATOM 884 C C . HIS A 1 199 ? -14.804 -25.237 0.916 1.00 148.61 148 HIS A C 1
ATOM 885 O O . HIS A 1 199 ? -14.155 -24.217 0.663 1.00 152.77 148 HIS A O 1
ATOM 892 N N . LEU A 1 200 ? -14.338 -26.461 0.699 1.00 151.52 149 LEU A N 1
ATOM 893 C CA . LEU A 1 200 ? -13.000 -26.668 0.166 1.00 157.51 149 LEU A CA 1
ATOM 894 C C . LEU A 1 200 ? -12.884 -26.092 -1.237 1.00 155.76 149 LEU A C 1
ATOM 895 O O . LEU A 1 200 ? -11.839 -25.567 -1.612 1.00 156.38 149 LEU A O 1
ATOM 900 N N . ASP A 1 201 ? -13.968 -26.186 -2.001 1.00 155.63 150 ASP A N 1
ATOM 901 C CA . ASP A 1 201 ? -14.025 -25.603 -3.335 1.00 162.82 150 ASP A CA 1
ATOM 902 C C . ASP A 1 201 ? -13.862 -24.086 -3.246 1.00 163.89 150 ASP A C 1
ATOM 903 O O . ASP A 1 201 ? -13.210 -23.461 -4.095 1.00 171.92 150 ASP A O 1
ATOM 908 N N . ALA A 1 202 ? -14.454 -23.505 -2.204 1.00 154.44 151 ALA A N 1
ATOM 909 C CA . ALA A 1 202 ? -14.334 -22.076 -1.947 1.00 152.36 151 ALA A CA 1
ATOM 910 C C . ALA A 1 202 ? -12.894 -21.713 -1.610 1.00 157.97 151 ALA A C 1
ATOM 911 O O . ALA A 1 202 ? -12.385 -20.684 -2.056 1.00 166.29 151 ALA A O 1
ATOM 913 N N . CYS A 1 203 ? -12.236 -22.563 -0.827 1.00 154.88 152 CYS A N 1
ATOM 914 C CA . CYS A 1 203 ? -10.821 -22.361 -0.527 1.00 157.13 152 CYS A CA 1
ATOM 915 C C . CYS A 1 203 ? -9.973 -22.436 -1.799 1.00 164.42 152 CYS A C 1
ATOM 916 O O . CYS A 1 203 ? -9.006 -21.686 -1.954 1.00 168.49 152 CYS A O 1
ATOM 919 N N . MET A 1 204 ? -10.352 -23.335 -2.706 1.00 165.63 153 MET A N 1
ATOM 920 C CA . MET A 1 204 ? -9.669 -23.492 -3.990 1.00 168.45 153 MET A CA 1
ATOM 921 C C . MET A 1 204 ? -9.765 -22.233 -4.839 1.00 168.08 153 MET A C 1
ATOM 922 O O . MET A 1 204 ? -8.747 -21.673 -5.252 1.00 172.91 153 MET A O 1
ATOM 927 N N . GLU A 1 205 ? -10.992 -21.794 -5.106 1.00 163.94 154 GLU A N 1
ATOM 928 C CA . GLU A 1 205 ? -11.190 -20.615 -5.941 1.00 169.61 154 GLU A CA 1
ATOM 929 C C . GLU A 1 205 ? -10.604 -19.365 -5.283 1.00 173.12 154 GLU A C 1
ATOM 930 O O . GLU A 1 205 ? -10.127 -18.462 -5.973 1.00 179.34 154 GLU A O 1
ATOM 936 N N . LEU A 1 206 ? -10.627 -19.323 -3.952 1.00 168.85 155 LEU A N 1
ATOM 937 C CA . LEU A 1 206 ? -10.038 -18.203 -3.220 1.00 124.54 155 LEU A CA 1
ATOM 938 C C . LEU A 1 206 ? -8.527 -18.156 -3.374 1.00 155.12 155 LEU A C 1
ATOM 939 O O . LEU A 1 206 ? -7.954 -17.094 -3.609 1.00 159.16 155 LEU A O 1
ATOM 944 N N . SER A 1 207 ? -7.885 -19.311 -3.234 1.00 153.82 156 SER A N 1
ATOM 945 C CA . SER A 1 207 ? -6.445 -19.398 -3.426 1.00 157.05 156 SER A CA 1
ATOM 946 C C . SER A 1 207 ? -6.090 -19.059 -4.867 1.00 161.74 156 SER A C 1
ATOM 947 O O . SER A 1 207 ? -5.043 -18.473 -5.138 1.00 164.88 156 SER A O 1
ATOM 950 N N . LYS A 1 208 ? -6.976 -19.426 -5.788 1.00 162.85 157 LYS A N 1
ATOM 951 C CA . LYS A 1 208 ? -6.768 -19.147 -7.203 1.00 169.85 157 LYS A CA 1
ATOM 952 C C . LYS A 1 208 ? -6.864 -17.653 -7.492 1.00 170.85 157 LYS A C 1
ATOM 953 O O . LYS A 1 208 ? -6.121 -17.127 -8.319 1.00 180.72 157 LYS A O 1
ATOM 959 N N . LEU A 1 209 ? -7.772 -16.972 -6.800 1.00 161.71 158 LEU A N 1
ATOM 960 C CA . LEU A 1 209 ? -7.978 -15.542 -7.013 1.00 163.88 158 LEU A CA 1
ATOM 961 C C . LEU A 1 209 ? -7.104 -14.676 -6.108 1.00 161.30 158 LEU A C 1
ATOM 962 O O . LEU A 1 209 ? -7.128 -13.448 -6.201 1.00 162.72 158 LEU A O 1
ATOM 967 N N . MET A 1 210 ? -6.333 -15.318 -5.236 1.00 157.19 159 MET A N 1
ATOM 968 C CA . MET A 1 210 ? -5.395 -14.600 -4.379 1.00 156.80 159 MET A CA 1
ATOM 969 C C . MET A 1 210 ? -4.044 -14.443 -5.061 1.00 166.39 159 MET A C 1
ATOM 970 O O . MET A 1 210 ? -3.061 -14.051 -4.432 1.00 167.48 159 MET A O 1
ATOM 975 N N . LYS A 1 211 ? -4.007 -14.753 -6.353 1.00 173.15 160 LYS A N 1
ATOM 976 C CA . LYS A 1 211 ? -2.788 -14.648 -7.139 1.00 180.16 160 LYS A CA 1
ATOM 977 C C . LYS A 1 211 ? -2.801 -13.366 -7.966 1.00 184.43 160 LYS A C 1
ATOM 978 O O . LYS A 1 211 ? -1.782 -12.968 -8.531 1.00 192.54 160 LYS A O 1
ATOM 984 N N . ASP A 1 212 ? -3.964 -12.726 -8.032 1.00 179.60 161 ASP A N 1
ATOM 985 C CA . ASP A 1 212 ? -4.117 -11.484 -8.776 1.00 184.01 161 ASP A CA 1
ATOM 986 C C . ASP A 1 212 ? -4.206 -10.303 -7.814 1.00 181.76 161 ASP A C 1
ATOM 987 O O . ASP A 1 212 ? -5.055 -10.282 -6.924 1.00 175.21 161 ASP A O 1
ATOM 992 N N . SER A 1 213 ? -3.329 -9.321 -8.011 1.00 188.03 162 SER A N 1
ATOM 993 C CA . SER A 1 213 ? -3.241 -8.158 -7.129 1.00 180.17 162 SER A CA 1
ATOM 994 C C . SER A 1 213 ? -4.524 -7.336 -7.122 1.00 186.75 162 SER A C 1
ATOM 995 O O . SER A 1 213 ? -4.818 -6.637 -6.148 1.00 172.93 162 SER A O 1
ATOM 998 N N . ARG A 1 214 ? -5.270 -7.410 -8.221 1.00 188.91 163 ARG A N 1
ATOM 999 C CA . ARG A 1 214 ? -6.569 -6.761 -8.312 1.00 187.81 163 ARG A CA 1
ATOM 1000 C C . ARG A 1 214 ? -7.463 -7.244 -7.180 1.00 176.37 163 ARG A C 1
ATOM 1001 O O . ARG A 1 214 ? -7.897 -6.462 -6.330 1.00 169.61 163 ARG A O 1
ATOM 1009 N N . TYR A 1 215 ? -7.722 -8.547 -7.175 1.00 173.72 164 TYR A N 1
ATOM 1010 C CA . TYR A 1 215 ? -8.580 -9.162 -6.173 1.00 164.10 164 TYR A CA 1
ATOM 1011 C C . TYR A 1 215 ? -8.035 -8.961 -4.759 1.00 161.67 164 TYR A C 1
ATOM 1012 O O . TYR A 1 215 ? -8.803 -8.805 -3.807 1.00 160.33 164 TYR A O 1
ATOM 1021 N N . GLN A 1 216 ? -6.712 -8.946 -4.629 1.00 164.06 165 GLN A N 1
ATOM 1022 C CA . GLN A 1 216 ? -6.074 -8.709 -3.338 1.00 164.86 165 GLN A CA 1
ATOM 1023 C C . GLN A 1 216 ? -6.430 -7.333 -2.784 1.00 167.14 165 GLN A C 1
ATOM 1024 O O . GLN A 1 216 ? -6.926 -7.211 -1.660 1.00 157.08 165 GLN A O 1
ATOM 1030 N N . HIS A 1 217 ? -6.168 -6.302 -3.582 1.00 179.40 166 HIS A N 1
ATOM 1031 C CA . HIS A 1 217 ? -6.438 -4.926 -3.178 1.00 183.69 166 HIS A CA 1
ATOM 1032 C C . HIS A 1 217 ? -7.927 -4.715 -2.934 1.00 180.08 166 HIS A C 1
ATOM 1033 O O . HIS A 1 217 ? -8.322 -3.992 -2.015 1.00 151.47 166 HIS A O 1
ATOM 1040 N N . PHE A 1 218 ? -8.746 -5.356 -3.764 1.00 180.95 167 PHE A N 1
ATOM 1041 C CA . PHE A 1 218 ? -10.197 -5.263 -3.640 1.00 175.78 167 PHE A CA 1
ATOM 1042 C C . PHE A 1 218 ? -10.647 -5.792 -2.288 1.00 165.67 167 PHE A C 1
ATOM 1043 O O . PHE A 1 218 ? -11.309 -5.086 -1.522 1.00 164.05 167 PHE A O 1
ATOM 1051 N N . PHE A 1 219 ? -10.273 -7.035 -2.002 1.00 159.24 168 PHE A N 1
ATOM 1052 C CA . PHE A 1 219 ? -10.636 -7.678 -0.746 1.00 149.43 168 PHE A CA 1
ATOM 1053 C C . PHE A 1 219 ? -10.125 -6.891 0.452 1.00 152.20 168 PHE A C 1
ATOM 1054 O O . PHE A 1 219 ? -10.844 -6.708 1.438 1.00 150.84 168 PHE A O 1
ATOM 1062 N N . GLU A 1 220 ? -8.883 -6.424 0.355 1.00 156.25 169 GLU A N 1
ATOM 1063 C CA . GLU A 1 220 ? -8.288 -5.613 1.409 1.00 157.06 169 GLU A CA 1
ATOM 1064 C C . GLU A 1 220 ? -9.146 -4.385 1.688 1.00 153.78 169 GLU A C 1
ATOM 1065 O O . GLU A 1 220 ? -9.467 -4.084 2.839 1.00 147.12 169 GLU A O 1
ATOM 1071 N N . ALA A 1 221 ? -9.532 -3.691 0.623 1.00 161.15 170 ALA A N 1
ATOM 1072 C CA . ALA A 1 221 ? -10.402 -2.529 0.746 1.00 164.18 170 ALA A CA 1
ATOM 1073 C C . ALA A 1 221 ? -11.709 -2.893 1.443 1.00 157.22 170 ALA A C 1
ATOM 1074 O O . ALA A 1 221 ? -12.088 -2.272 2.437 1.00 132.18 170 ALA A O 1
ATOM 1076 N N . CYS A 1 222 ? -12.383 -3.914 0.923 1.00 153.13 171 CYS A N 1
ATOM 1077 C CA . CYS A 1 222 ? -13.654 -4.363 1.479 1.00 147.73 171 CYS A CA 1
ATOM 1078 C C . CYS A 1 222 ? -13.562 -4.616 2.979 1.00 154.46 171 CYS A C 1
ATOM 1079 O O . CYS A 1 222 ? -14.419 -4.172 3.743 1.00 153.11 171 CYS A O 1
ATOM 1082 N N . ARG A 1 223 ? -12.508 -5.316 3.392 1.00 162.26 172 ARG A N 1
ATOM 1083 C CA . ARG A 1 223 ? -12.279 -5.611 4.805 1.00 159.42 172 ARG A CA 1
ATOM 1084 C C . ARG A 1 223 ? -11.968 -4.336 5.591 1.00 160.68 172 ARG A C 1
ATOM 1085 O O . ARG A 1 223 ? -12.205 -4.269 6.802 1.00 155.99 172 ARG A O 1
ATOM 1093 N N . LEU A 1 224 ? -11.433 -3.334 4.892 1.00 162.55 173 LEU A N 1
ATOM 1094 C CA . LEU A 1 224 ? -11.126 -2.038 5.501 1.00 158.17 173 LEU A CA 1
ATOM 1095 C C . LEU A 1 224 ? -12.364 -1.173 5.708 1.00 147.67 173 LEU A C 1
ATOM 1096 O O . LEU A 1 224 ? -12.391 -0.316 6.589 1.00 145.36 173 LEU A O 1
ATOM 1101 N N . LEU A 1 225 ? -13.388 -1.389 4.893 1.00 143.82 174 LEU A N 1
ATOM 1102 C CA . LEU A 1 225 ? -14.603 -0.594 5.004 1.00 148.85 174 LEU A CA 1
ATOM 1103 C C . LEU A 1 225 ? -15.529 -1.077 6.117 1.00 145.25 174 LEU A C 1
ATOM 1104 O O . LEU A 1 225 ? -16.120 -0.270 6.834 1.00 142.76 174 LEU A O 1
ATOM 1109 N N . GLN A 1 226 ? -15.648 -2.393 6.257 1.00 145.80 175 GLN A N 1
ATOM 1110 C CA . GLN A 1 226 ? -16.601 -2.985 7.194 1.00 140.37 175 GLN A CA 1
ATOM 1111 C C . GLN A 1 226 ? -16.052 -3.061 8.615 1.00 141.72 175 GLN A C 1
ATOM 1112 O O . GLN A 1 226 ? -16.736 -3.521 9.531 1.00 137.46 175 GLN A O 1
ATOM 1118 N N . GLN A 1 227 ? -14.815 -2.600 8.783 1.00 147.82 176 GLN A N 1
ATOM 1119 C CA . GLN A 1 227 ? -14.149 -2.574 10.081 1.00 148.11 176 GLN A CA 1
ATOM 1120 C C . GLN A 1 227 ? -14.079 -3.961 10.703 1.00 148.46 176 GLN A C 1
ATOM 1121 O O . GLN A 1 227 ? -14.532 -4.172 11.827 1.00 144.86 176 GLN A O 1
ATOM 1127 N N . MET A 1 228 ? -13.523 -4.909 9.961 1.00 156.13 177 MET A N 1
ATOM 1128 C CA . MET A 1 228 ? -13.311 -6.243 10.495 1.00 159.28 177 MET A CA 1
ATOM 1129 C C . MET A 1 228 ? -11.873 -6.348 10.965 1.00 165.15 177 MET A C 1
ATOM 1130 O O . MET A 1 228 ? -11.071 -5.444 10.734 1.00 172.41 177 MET A O 1
ATOM 1135 N N . ILE A 1 229 ? -11.548 -7.459 11.615 1.00 161.55 178 ILE A N 1
ATOM 1136 C CA . ILE A 1 229 ? -10.179 -7.715 12.028 1.00 170.25 178 ILE A CA 1
ATOM 1137 C C . ILE A 1 229 ? -9.340 -8.110 10.821 1.00 177.37 178 ILE A C 1
ATOM 1138 O O . ILE A 1 229 ? -9.878 -8.466 9.772 1.00 179.98 178 ILE A O 1
ATOM 1143 N N . ASP A 1 230 ? -8.020 -8.052 10.970 1.00 181.58 179 ASP A N 1
ATOM 1144 C CA . ASP A 1 230 ? -7.115 -8.345 9.861 1.00 184.64 179 ASP A CA 1
ATOM 1145 C C . ASP A 1 230 ? -7.053 -9.841 9.551 1.00 177.94 179 ASP A C 1
ATOM 1146 O O . ASP A 1 230 ? -5.981 -10.450 9.562 1.00 180.49 179 ASP A O 1
ATOM 1151 N N . ILE A 1 231 ? -8.214 -10.426 9.281 1.00 167.84 180 ILE A N 1
ATOM 1152 C CA . ILE A 1 231 ? -8.296 -11.810 8.842 1.00 158.06 180 ILE A CA 1
ATOM 1153 C C . ILE A 1 231 ? -8.786 -11.828 7.404 1.00 153.49 180 ILE A C 1
ATOM 1154 O O . ILE A 1 231 ? -9.784 -11.183 7.072 1.00 150.28 180 ILE A O 1
ATOM 1159 N N . ALA A 1 232 ? -8.069 -12.552 6.552 1.00 151.76 181 ALA A N 1
ATOM 1160 C CA . ALA A 1 232 ? -8.435 -12.657 5.148 1.00 149.35 181 ALA A CA 1
ATOM 1161 C C . ALA A 1 232 ? -9.822 -13.265 5.000 1.00 140.13 181 ALA A C 1
ATOM 1162 O O . ALA A 1 232 ? -10.351 -13.868 5.931 1.00 138.91 181 ALA A O 1
ATOM 1164 N N . ILE A 1 233 ? -10.408 -13.096 3.823 1.00 137.11 182 ILE A N 1
ATOM 1165 C CA . ILE A 1 233 ? -11.758 -13.572 3.564 1.00 128.50 182 ILE A CA 1
ATOM 1166 C C . ILE A 1 233 ? -11.897 -15.087 3.738 1.00 124.93 182 ILE A C 1
ATOM 1167 O O . ILE A 1 233 ? -12.950 -15.574 4.157 1.00 118.52 182 ILE A O 1
ATOM 1172 N N . ASP A 1 234 ? -10.831 -15.826 3.435 1.00 128.24 183 ASP A N 1
ATOM 1173 C CA . ASP A 1 234 ? -10.866 -17.281 3.538 1.00 123.97 183 ASP A CA 1
ATOM 1174 C C . ASP A 1 234 ? -11.089 -17.682 4.981 1.00 118.64 183 ASP A C 1
ATOM 1175 O O . ASP A 1 234 ? -11.750 -18.680 5.260 1.00 113.70 183 ASP A O 1
ATOM 1180 N N . GLY A 1 235 ? -10.538 -16.880 5.890 1.00 121.92 184 GLY A N 1
ATOM 1181 C CA . GLY A 1 235 ? -10.712 -17.081 7.316 1.00 116.44 184 GLY A CA 1
ATOM 1182 C C . GLY A 1 235 ? -12.142 -16.826 7.739 1.00 111.43 184 GLY A C 1
ATOM 1183 O O . GLY A 1 235 ? -12.766 -17.670 8.375 1.00 107.78 184 GLY A O 1
ATOM 1184 N N . PHE A 1 236 ? -12.668 -15.663 7.374 1.00 118.49 185 PHE A N 1
ATOM 1185 C CA . PHE A 1 236 ? -14.051 -15.321 7.685 1.00 129.05 185 PHE A CA 1
ATOM 1186 C C . PHE A 1 236 ? -15.050 -16.315 7.087 1.00 127.46 185 PHE A C 1
ATOM 1187 O O . PHE A 1 236 ? -16.155 -16.469 7.599 1.00 123.97 185 PHE A O 1
ATOM 1195 N N . LEU A 1 237 ? -14.657 -16.997 6.015 1.00 130.41 186 LEU A N 1
ATOM 1196 C CA . LEU A 1 237 ? -15.537 -17.965 5.363 1.00 127.06 186 LEU A CA 1
ATOM 1197 C C . LEU A 1 237 ? -15.559 -19.316 6.068 1.00 121.69 186 LEU A C 1
ATOM 1198 O O . LEU A 1 237 ? -16.235 -20.247 5.627 1.00 119.38 186 LEU A O 1
ATOM 1203 N N . LEU A 1 238 ? -14.821 -19.414 7.167 1.00 118.84 187 LEU A N 1
ATOM 1204 C CA . LEU A 1 238 ? -14.697 -20.663 7.904 1.00 110.88 187 LEU A CA 1
ATOM 1205 C C . LEU A 1 238 ? -15.581 -20.634 9.142 1.00 94.36 187 LEU A C 1
ATOM 1206 O O . LEU A 1 238 ? -15.945 -21.675 9.693 1.00 85.31 187 LEU A O 1
ATOM 1211 N N . THR A 1 239 ? -15.934 -19.422 9.556 1.00 91.64 188 THR A N 1
ATOM 1212 C CA . THR A 1 239 ? -16.709 -19.196 10.770 1.00 92.59 188 THR A CA 1
ATOM 1213 C C . THR A 1 239 ? -17.991 -20.035 10.942 1.00 94.43 188 THR A C 1
ATOM 1214 O O . THR A 1 239 ? -18.289 -20.467 12.056 1.00 103.72 188 THR A O 1
ATOM 1218 N N . PRO A 1 240 ? -18.756 -20.274 9.862 1.00 85.49 189 PRO A N 1
ATOM 1219 C CA . PRO A 1 240 ? -19.955 -21.080 10.114 1.00 83.52 189 PRO A CA 1
ATOM 1220 C C . PRO A 1 240 ? -19.641 -22.562 10.276 1.00 88.41 189 PRO A C 1
ATOM 1221 O O . PRO A 1 240 ? -20.409 -23.276 10.919 1.00 91.02 189 PRO A O 1
ATOM 1225 N N . VAL A 1 241 ? -18.540 -23.024 9.693 1.00 90.21 190 VAL A N 1
ATOM 1226 C CA . VAL A 1 241 ? -18.116 -24.403 9.905 1.00 91.11 190 VAL A CA 1
ATOM 1227 C C . VAL A 1 241 ? -17.664 -24.547 11.354 1.00 94.01 190 VAL A C 1
ATOM 1228 O O . VAL A 1 241 ? -17.956 -25.544 12.018 1.00 96.82 190 VAL A O 1
ATOM 1232 N N . GLN A 1 242 ? -16.955 -23.530 11.836 1.00 94.35 191 GLN A N 1
ATOM 1233 C CA . GLN A 1 242 ? -16.539 -23.472 13.230 1.00 93.81 191 GLN A CA 1
ATOM 1234 C C . GLN A 1 242 ? -17.750 -23.469 14.153 1.00 84.37 191 GLN A C 1
ATOM 1235 O O . GLN A 1 242 ? -17.827 -24.268 15.083 1.00 88.57 191 GLN A O 1
ATOM 1241 N N . LYS A 1 243 ? -18.697 -22.575 13.883 1.00 71.93 192 LYS A N 1
ATOM 1242 C CA . LYS A 1 243 ? -19.853 -22.380 14.753 1.00 68.11 192 LYS A CA 1
ATOM 1243 C C . LYS A 1 243 ? -20.746 -23.618 14.888 1.00 62.44 192 LYS A C 1
ATOM 1244 O O . LYS A 1 243 ? -21.268 -23.893 15.967 1.00 61.92 192 LYS A O 1
ATOM 1250 N N . ILE A 1 244 ? -20.921 -24.371 13.810 1.00 59.43 193 ILE A N 1
ATOM 1251 C CA . ILE A 1 244 ? -21.746 -25.572 13.882 1.00 63.06 193 ILE A CA 1
ATOM 1252 C C . ILE A 1 244 ? -21.019 -26.674 14.659 1.00 65.98 193 ILE A C 1
ATOM 1253 O O . ILE A 1 244 ? -21.643 -27.582 15.216 1.00 60.08 193 ILE A O 1
ATOM 1258 N N . CYS A 1 245 ? -19.693 -26.578 14.702 1.00 71.38 194 CYS A N 1
ATOM 1259 C CA . CYS A 1 245 ? -18.885 -27.520 15.460 1.00 71.01 194 CYS A CA 1
ATOM 1260 C C . CYS A 1 245 ? -18.831 -27.116 16.930 1.00 73.44 194 CYS A C 1
ATOM 1261 O O . CYS A 1 245 ? -18.763 -27.973 17.808 1.00 79.08 194 CYS A O 1
ATOM 1264 N N . LYS A 1 246 ? -18.873 -25.813 17.195 1.00 72.65 195 LYS A N 1
ATOM 1265 C CA . LYS A 1 246 ? -18.781 -25.309 18.565 1.00 75.52 195 LYS A CA 1
ATOM 1266 C C . LYS A 1 246 ? -20.031 -25.587 19.396 1.00 75.57 195 LYS A C 1
ATOM 1267 O O . LYS A 1 246 ? -19.940 -25.702 20.612 1.00 80.60 195 LYS A O 1
ATOM 1273 N N . TYR A 1 247 ? -21.188 -25.699 18.750 1.00 70.83 196 TYR A N 1
ATOM 1274 C CA . TYR A 1 247 ? -22.459 -25.822 19.477 1.00 64.48 196 TYR A CA 1
ATOM 1275 C C . TYR A 1 247 ? -22.531 -26.920 20.549 1.00 64.35 196 TYR A C 1
ATOM 1276 O O . TYR A 1 247 ? -22.898 -26.627 21.686 1.00 68.17 196 TYR A O 1
ATOM 1285 N N . PRO A 1 248 ? -22.182 -28.178 20.208 1.00 66.45 197 PRO A N 1
ATOM 1286 C CA . PRO A 1 248 ? -22.277 -29.202 21.257 1.00 69.12 197 PRO A CA 1
ATOM 1287 C C . PRO A 1 248 ? -21.295 -28.967 22.404 1.00 76.03 197 PRO A C 1
ATOM 1288 O O . PRO A 1 248 ? -21.577 -29.353 23.541 1.00 79.09 197 PRO A O 1
ATOM 1292 N N . LEU A 1 249 ? -20.161 -28.340 22.111 1.00 74.53 198 LEU A N 1
ATOM 1293 C CA . LEU A 1 249 ? -19.218 -27.974 23.158 1.00 70.15 198 LEU A CA 1
ATOM 1294 C C . LEU A 1 249 ? -19.855 -27.001 24.140 1.00 64.21 198 LEU A C 1
ATOM 1295 O O . LEU A 1 249 ? -19.684 -27.127 25.344 1.00 57.79 198 LEU A O 1
ATOM 1300 N N . GLN A 1 250 ? -20.597 -26.034 23.613 1.00 66.47 199 GLN A N 1
ATOM 1301 C CA . GLN A 1 250 ? -21.231 -25.017 24.440 1.00 65.57 199 GLN A CA 1
ATOM 1302 C C . GLN A 1 250 ? -22.453 -25.561 25.184 1.00 62.69 199 GLN A C 1
ATOM 1303 O O . GLN A 1 250 ? -22.807 -25.065 26.254 1.00 67.28 199 GLN A O 1
ATOM 1309 N N . LEU A 1 251 ? -23.098 -26.577 24.615 1.00 56.77 200 LEU A N 1
ATOM 1310 C CA . LEU A 1 251 ? -24.267 -27.186 25.251 1.00 54.64 200 LEU A CA 1
ATOM 1311 C C . LEU A 1 251 ? -23.873 -28.103 26.397 1.00 59.05 200 LEU A C 1
ATOM 1312 O O . LEU A 1 251 ? -24.566 -28.175 27.413 1.00 62.12 200 LEU A O 1
ATOM 1317 N N . ALA A 1 252 ? -22.762 -28.807 26.221 1.00 60.06 201 ALA A N 1
ATOM 1318 C CA . ALA A 1 252 ? -22.224 -29.663 27.263 1.00 66.78 201 ALA A CA 1
ATOM 1319 C C . ALA A 1 252 ? -21.905 -28.838 28.506 1.00 74.80 201 ALA A C 1
ATOM 1320 O O . ALA A 1 252 ? -22.264 -29.203 29.628 1.00 80.58 201 ALA A O 1
ATOM 1322 N N . GLU A 1 253 ? -21.240 -27.710 28.285 1.00 74.73 202 GLU A N 1
ATOM 1323 C CA . GLU A 1 253 ? -20.863 -26.803 29.355 1.00 73.10 202 GLU A CA 1
ATOM 1324 C C . GLU A 1 253 ? -22.088 -26.266 30.082 1.00 61.05 202 GLU A C 1
ATOM 1325 O O . GLU A 1 253 ? -22.100 -26.177 31.305 1.00 61.43 202 GLU A O 1
ATOM 1331 N N . LEU A 1 254 ? -23.119 -25.914 29.324 1.00 50.65 203 LEU A N 1
ATOM 1332 C CA . LEU A 1 254 ? -24.343 -25.397 29.914 1.00 49.15 203 LEU A CA 1
ATOM 1333 C C . LEU A 1 254 ? -25.040 -26.467 30.749 1.00 54.94 203 LEU A C 1
ATOM 1334 O O . LEU A 1 254 ? -25.608 -26.173 31.806 1.00 65.77 203 LEU A O 1
ATOM 1339 N N . LEU A 1 255 ? -25.004 -27.706 30.274 1.00 44.90 204 LEU A N 1
ATOM 1340 C CA . LEU A 1 255 ? -25.640 -28.792 30.999 1.00 45.34 204 LEU A CA 1
ATOM 1341 C C . LEU A 1 255 ? -24.961 -29.006 32.347 1.00 61.21 204 LEU A C 1
ATOM 1342 O O . LEU A 1 255 ? -25.638 -29.187 33.365 1.00 57.92 204 LEU A O 1
ATOM 1347 N N . LYS A 1 256 ? -23.627 -28.960 32.346 1.00 63.44 205 LYS A N 1
ATOM 1348 C CA . LYS A 1 256 ? -22.829 -29.154 33.559 1.00 68.67 205 LYS A CA 1
ATOM 1349 C C . LYS A 1 256 ? -23.328 -28.293 34.716 1.00 74.97 205 LYS A C 1
ATOM 1350 O O . LYS A 1 256 ? -23.453 -28.765 35.846 1.00 84.30 205 LYS A O 1
ATOM 1356 N N . TYR A 1 257 ? -23.637 -27.037 34.422 1.00 67.83 206 TYR A N 1
ATOM 1357 C CA . TYR A 1 257 ? -24.076 -26.110 35.452 1.00 67.04 206 TYR A CA 1
ATOM 1358 C C . TYR A 1 257 ? -25.584 -25.917 35.406 1.00 63.95 206 TYR A C 1
ATOM 1359 O O . TYR A 1 257 ? -26.093 -24.826 35.641 1.00 63.55 206 TYR A O 1
ATOM 1368 N N . THR A 1 258 ? -26.297 -26.996 35.108 1.00 64.93 207 THR A N 1
ATOM 1369 C CA . THR A 1 258 ? -27.752 -26.978 35.142 1.00 66.40 207 THR A CA 1
ATOM 1370 C C . THR A 1 258 ? -28.248 -27.979 36.173 1.00 72.08 207 THR A C 1
ATOM 1371 O O . THR A 1 258 ? -27.855 -29.148 36.161 1.00 78.39 207 THR A O 1
ATOM 1375 N N . ALA A 1 259 ? -29.095 -27.512 37.081 1.00 67.55 208 ALA A N 1
ATOM 1376 C CA . ALA A 1 259 ? -29.620 -28.375 38.127 1.00 75.26 208 ALA A CA 1
ATOM 1377 C C . ALA A 1 259 ? -30.667 -29.329 37.578 1.00 64.01 208 ALA A C 1
ATOM 1378 O O . ALA A 1 259 ? -31.428 -28.974 36.680 1.00 58.38 208 ALA A O 1
ATOM 1380 N N . GLN A 1 260 ? -30.714 -30.532 38.140 1.00 63.74 209 GLN A N 1
ATOM 1381 C CA . GLN A 1 260 ? -31.673 -31.546 37.715 1.00 68.96 209 GLN A CA 1
ATOM 1382 C C . GLN A 1 260 ? -33.139 -31.095 37.853 1.00 73.87 209 GLN A C 1
ATOM 1383 O O . GLN A 1 260 ? -34.024 -31.666 37.212 1.00 73.77 209 GLN A O 1
ATOM 1389 N N . ASP A 1 261 ? -33.401 -30.078 38.671 1.00 60.80 210 ASP A N 1
ATOM 1390 C CA . ASP A 1 261 ? -34.772 -29.615 38.859 1.00 78.73 210 ASP A CA 1
ATOM 1391 C C . ASP A 1 261 ? -35.080 -28.387 38.028 1.00 82.55 210 ASP A C 1
ATOM 1392 O O . ASP A 1 261 ? -36.216 -27.918 38.006 1.00 84.11 210 ASP A O 1
ATOM 1397 N N . HIS A 1 262 ? -34.060 -27.859 37.361 1.00 58.09 211 HIS A N 1
ATOM 1398 C CA . HIS A 1 262 ? -34.239 -26.712 36.483 1.00 67.04 211 HIS A CA 1
ATOM 1399 C C . HIS A 1 262 ? -35.225 -27.052 35.365 1.00 75.02 211 HIS A C 1
ATOM 1400 O O . HIS A 1 262 ? -35.139 -28.111 34.736 1.00 75.51 211 HIS A O 1
ATOM 1407 N N . SER A 1 263 ? -36.165 -26.145 35.125 1.00 80.66 212 SER A N 1
ATOM 1408 C CA . SER A 1 263 ? -37.163 -26.311 34.070 1.00 82.02 212 SER A CA 1
ATOM 1409 C C . SER A 1 263 ? -36.532 -26.442 32.690 1.00 66.54 212 SER A C 1
ATOM 1410 O O . SER A 1 263 ? -37.196 -26.807 31.723 1.00 62.35 212 SER A O 1
ATOM 1413 N N . ASP A 1 264 ? -35.247 -26.127 32.613 1.00 58.78 213 ASP A N 1
ATOM 1414 C CA . ASP A 1 264 ? -34.535 -26.101 31.359 1.00 56.33 213 ASP A CA 1
ATOM 1415 C C . ASP A 1 264 ? -33.672 -27.348 31.219 1.00 55.49 213 ASP A C 1
ATOM 1416 O O . ASP A 1 264 ? -33.055 -27.553 30.180 1.00 53.64 213 ASP A O 1
ATOM 1421 N N . TYR A 1 265 ? -33.641 -28.190 32.249 1.00 57.01 214 TYR A N 1
ATOM 1422 C CA . TYR A 1 265 ? -32.726 -29.328 32.251 1.00 61.73 214 TYR A CA 1
ATOM 1423 C C . TYR A 1 265 ? -32.928 -30.276 31.065 1.00 63.44 214 TYR A C 1
ATOM 1424 O O . TYR A 1 265 ? -32.002 -30.505 30.267 1.00 66.23 214 TYR A O 1
ATOM 1433 N N . ARG A 1 266 ? -34.135 -30.822 30.950 1.00 60.92 215 ARG A N 1
ATOM 1434 C CA . ARG A 1 266 ? -34.414 -31.814 29.920 1.00 59.39 215 ARG A CA 1
ATOM 1435 C C . ARG A 1 266 ? -34.256 -31.237 28.528 1.00 61.79 215 ARG A C 1
ATOM 1436 O O . ARG A 1 266 ? -33.819 -31.929 27.609 1.00 62.70 215 ARG A O 1
ATOM 1444 N N . TYR A 1 267 ? -34.601 -29.966 28.374 1.00 59.85 216 TYR A N 1
ATOM 1445 C CA . TYR A 1 267 ? -34.497 -29.336 27.074 1.00 51.31 216 TYR A CA 1
ATOM 1446 C C . TYR A 1 267 ? -33.040 -29.182 26.679 1.00 54.88 216 TYR A C 1
ATOM 1447 O O . TYR A 1 267 ? -32.670 -29.539 25.572 1.00 57.32 216 TYR A O 1
ATOM 1456 N N . VAL A 1 268 ? -32.215 -28.664 27.584 1.00 57.94 217 VAL A N 1
ATOM 1457 C CA . VAL A 1 268 ? -30.784 -28.534 27.313 1.00 58.88 217 VAL A CA 1
ATOM 1458 C C . VAL A 1 268 ? -30.156 -29.885 26.972 1.00 56.79 217 VAL A C 1
ATOM 1459 O O . VAL A 1 268 ? -29.359 -29.991 26.035 1.00 60.91 217 VAL A O 1
ATOM 1463 N N . ALA A 1 269 ? -30.525 -30.918 27.724 1.00 49.47 218 ALA A N 1
ATOM 1464 C CA . ALA A 1 269 ? -30.047 -32.268 27.427 1.00 51.99 218 ALA A CA 1
ATOM 1465 C C . ALA A 1 269 ? -30.419 -32.701 26.006 1.00 60.60 218 ALA A C 1
ATOM 1466 O O . ALA A 1 269 ? -29.548 -33.071 25.190 1.00 66.27 218 ALA A O 1
ATOM 1468 N N . ALA A 1 270 ? -31.719 -32.654 25.722 1.00 61.87 219 ALA A N 1
ATOM 1469 C CA . ALA A 1 270 ? -32.249 -33.074 24.432 1.00 62.92 219 ALA A CA 1
ATOM 1470 C C . ALA A 1 270 ? -31.538 -32.348 23.304 1.00 56.37 219 ALA A C 1
ATOM 1471 O O . ALA A 1 270 ? -31.065 -32.966 22.349 1.00 54.81 219 ALA A O 1
ATOM 1473 N N . ALA A 1 271 ? -31.444 -31.031 23.444 1.00 50.48 220 ALA A N 1
ATOM 1474 C CA . ALA A 1 271 ? -30.765 -30.197 22.467 1.00 46.86 220 ALA A CA 1
ATOM 1475 C C . ALA A 1 271 ? -29.307 -30.614 22.276 1.00 49.95 220 ALA A C 1
ATOM 1476 O O . ALA A 1 271 ? -28.817 -30.631 21.152 1.00 59.45 220 ALA A O 1
ATOM 1478 N N . LEU A 1 272 ? -28.613 -30.959 23.358 1.00 44.83 221 LEU A N 1
ATOM 1479 C CA . LEU A 1 272 ? -27.243 -31.454 23.212 1.00 50.22 221 LEU A CA 1
ATOM 1480 C C . LEU A 1 272 ? -27.209 -32.686 22.306 1.00 55.30 221 LEU A C 1
ATOM 1481 O O . LEU A 1 272 ? -26.421 -32.746 21.339 1.00 58.65 221 LEU A O 1
ATOM 1486 N N . ALA A 1 273 ? -28.080 -33.649 22.604 1.00 58.26 222 ALA A N 1
ATOM 1487 C CA . ALA A 1 273 ? -28.184 -34.849 21.767 1.00 61.65 222 ALA A CA 1
ATOM 1488 C C . ALA A 1 273 ? -28.404 -34.480 20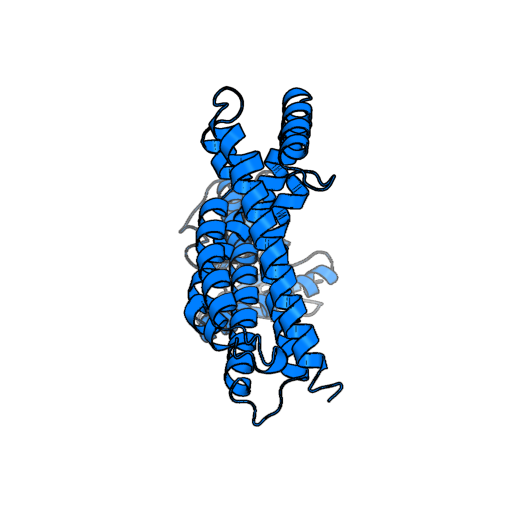.300 1.00 57.91 222 ALA A C 1
ATOM 1489 O O . ALA A 1 273 ? -27.708 -34.972 19.394 1.00 56.20 222 ALA A O 1
ATOM 1491 N N . VAL A 1 274 ? -29.359 -33.581 20.092 1.00 50.17 223 VAL A N 1
ATOM 1492 C CA . VAL A 1 274 ? -29.728 -33.107 18.767 1.00 48.09 223 VAL A CA 1
ATOM 1493 C C . VAL A 1 274 ? -28.560 -32.511 17.979 1.00 55.92 223 VAL A C 1
ATOM 1494 O O . VAL A 1 274 ? -28.283 -32.930 16.859 1.00 68.61 223 VAL A O 1
ATOM 1498 N N . MET A 1 275 ? -27.876 -31.537 18.564 1.00 50.68 224 MET A N 1
ATOM 1499 C CA . MET A 1 275 ? -26.755 -30.892 17.889 1.00 54.84 224 MET A CA 1
ATOM 1500 C C . MET A 1 275 ? -25.605 -31.847 17.631 1.00 60.66 224 MET A C 1
ATOM 1501 O O . MET A 1 275 ? -24.894 -31.712 16.633 1.00 68.10 224 MET A O 1
ATOM 1506 N N . ARG A 1 276 ? -25.402 -32.797 18.535 1.00 63.00 225 ARG A N 1
ATOM 1507 C CA . ARG A 1 276 ? -24.363 -33.793 18.300 1.00 72.29 225 ARG A CA 1
ATOM 1508 C C . ARG A 1 276 ? -24.694 -34.624 17.064 1.00 74.87 225 ARG A C 1
ATOM 1509 O O . ARG A 1 276 ? -23.850 -34.838 16.166 1.00 68.87 225 ARG A O 1
ATOM 1517 N N . ASN A 1 277 ? -25.945 -35.069 17.030 1.00 78.59 226 ASN A N 1
ATOM 1518 C CA . ASN A 1 277 ? -26.480 -35.790 15.890 1.00 81.04 226 ASN A CA 1
ATOM 1519 C C . ASN A 1 277 ? -26.298 -35.018 14.592 1.00 76.84 226 ASN A C 1
ATOM 1520 O O . ASN A 1 277 ? -25.782 -35.550 13.613 1.00 89.29 226 ASN A O 1
ATOM 1525 N N . VAL A 1 278 ? -26.723 -33.760 14.597 1.00 61.54 227 VAL A N 1
ATOM 1526 C CA . VAL A 1 278 ? -26.546 -32.888 13.448 1.00 65.46 227 VAL A CA 1
ATOM 1527 C C . VAL A 1 278 ? -25.093 -32.835 12.994 1.00 71.92 227 VAL A C 1
ATOM 1528 O O . VAL A 1 278 ? -24.808 -33.103 11.834 1.00 81.45 227 VAL A O 1
ATOM 1532 N N . THR A 1 279 ? -24.177 -32.506 13.900 1.00 72.03 228 THR A N 1
ATOM 1533 C CA . THR A 1 279 ? -22.768 -32.384 13.528 1.00 84.36 228 THR A CA 1
ATOM 1534 C C . THR A 1 279 ? -22.249 -33.657 12.860 1.00 97.18 228 THR A C 1
ATOM 1535 O O . THR A 1 279 ? -21.566 -33.614 11.816 1.00 101.60 228 THR A O 1
ATOM 1539 N N . GLN A 1 280 ? -22.606 -34.797 13.440 1.00 100.33 229 GLN A N 1
ATOM 1540 C CA . GLN A 1 280 ? -22.138 -36.054 12.873 1.00 100.78 229 GLN A CA 1
ATOM 1541 C C . GLN A 1 280 ? -22.777 -36.374 11.527 1.00 87.38 229 GLN A C 1
ATOM 1542 O O . GLN A 1 280 ? -22.133 -36.944 10.660 1.00 89.56 229 GLN A O 1
ATOM 1548 N N . GLN A 1 281 ? -24.046 -36.018 11.361 1.00 84.48 230 GLN A N 1
ATOM 1549 C CA . GLN A 1 281 ? -24.730 -36.227 10.089 1.00 92.21 230 GLN A CA 1
ATOM 1550 C C . GLN A 1 281 ? -24.100 -35.406 8.991 1.00 92.49 230 GLN A C 1
ATOM 1551 O O . GLN A 1 281 ? -23.798 -35.936 7.922 1.00 94.82 230 GLN A O 1
ATOM 1557 N N . ILE A 1 282 ? -23.908 -34.119 9.263 1.00 63.60 231 ILE A N 1
ATOM 1558 C CA . ILE A 1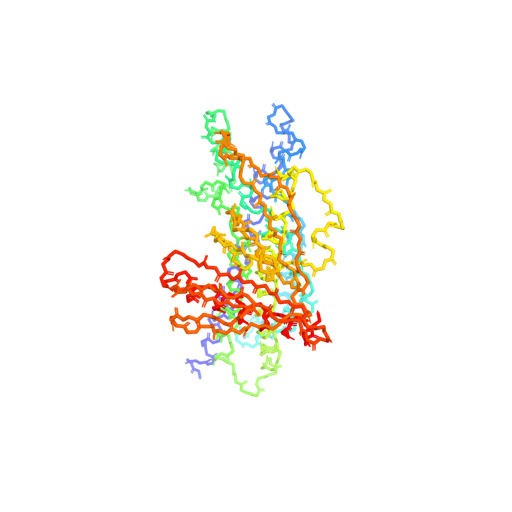 282 ? -23.167 -33.247 8.367 1.00 89.97 231 ILE A CA 1
ATOM 1559 C C . ILE A 1 282 ? -21.884 -33.935 7.951 1.00 94.54 231 ILE A C 1
ATOM 1560 O O . ILE A 1 282 ? -21.706 -34.279 6.784 1.00 98.85 231 ILE A O 1
ATOM 1565 N N . ASN A 1 283 ? -21.013 -34.168 8.928 1.00 98.35 232 ASN A N 1
ATOM 1566 C CA . ASN A 1 283 ? -19.749 -34.864 8.683 1.00 105.55 232 ASN A CA 1
ATOM 1567 C C . ASN A 1 283 ? -19.827 -36.115 7.791 1.00 112.37 232 ASN A C 1
ATOM 1568 O O . ASN A 1 283 ? -19.243 -36.142 6.704 1.00 124.92 232 ASN A O 1
ATOM 1573 N N . GLU A 1 284 ? -20.552 -37.136 8.241 1.00 116.91 233 GLU A N 1
ATOM 1574 C CA . GLU A 1 284 ? -20.579 -38.406 7.518 1.00 63.72 233 GLU A CA 1
ATOM 1575 C C . GLU A 1 284 ? -21.142 -38.241 6.101 1.00 73.81 233 GLU A C 1
ATOM 1576 O O . GLU A 1 284 ? -20.548 -38.746 5.120 1.00 95.19 233 GLU A O 1
ATOM 1582 N N . ARG A 1 285 ? -22.245 -37.493 5.989 1.00 142.04 234 ARG A N 1
ATOM 1583 C CA . ARG A 1 285 ? -22.886 -37.253 4.690 1.00 126.70 234 ARG A CA 1
ATOM 1584 C C . ARG A 1 285 ? -21.924 -36.553 3.732 1.00 115.66 234 ARG A C 1
ATOM 1585 O O . ARG A 1 285 ? -21.568 -37.130 2.703 1.00 117.05 234 ARG A O 1
ATOM 1593 N N . LYS A 1 286 ? -21.468 -35.352 4.089 1.00 112.20 235 LYS A N 1
ATOM 1594 C CA . LYS A 1 286 ? -20.610 -34.589 3.193 1.00 111.86 235 LYS A CA 1
ATOM 1595 C C . LYS A 1 286 ? -19.362 -35.399 2.868 1.00 106.39 235 LYS A C 1
ATOM 1596 O O . LYS A 1 286 ? -19.182 -35.845 1.726 1.00 106.40 235 LYS A O 1
ATOM 1602 N N . ARG A 1 287 ? -18.529 -35.627 3.876 1.00 109.12 236 ARG A N 1
ATOM 1603 C CA . ARG A 1 287 ? -17.209 -36.183 3.656 1.00 118.80 236 ARG A CA 1
ATOM 1604 C C . ARG A 1 287 ? -17.329 -37.497 2.921 1.00 118.14 236 ARG A C 1
ATOM 1605 O O . ARG A 1 287 ? -16.848 -37.626 1.781 1.00 116.67 236 ARG A O 1
ATOM 1613 N N . ARG A 1 288 ? -18.019 -38.445 3.550 1.00 115.91 237 ARG A N 1
ATOM 1614 C CA . ARG A 1 288 ? -17.960 -39.813 3.087 1.00 114.13 237 ARG A CA 1
ATOM 1615 C C . ARG A 1 288 ? -18.765 -40.045 1.817 1.00 116.35 237 ARG A C 1
ATOM 1616 O O . ARG A 1 288 ? -18.355 -40.824 0.955 1.00 123.96 237 ARG A O 1
ATOM 1624 N N . LEU A 1 289 ? -19.907 -39.377 1.692 1.00 109.88 238 LEU A N 1
ATOM 1625 C CA . LEU A 1 289 ? -20.684 -39.558 0.470 1.00 108.94 238 LEU A CA 1
ATOM 1626 C C . LEU A 1 289 ? -20.137 -38.726 -0.717 1.00 103.17 238 LEU A C 1
ATOM 1627 O O . LEU A 1 289 ? -20.559 -38.895 -1.865 1.00 107.40 238 LEU A O 1
ATOM 1632 N N . GLU A 1 290 ? -19.165 -37.855 -0.449 1.00 97.85 239 GLU A N 1
ATOM 1633 C CA . GLU A 1 290 ? -18.449 -37.188 -1.544 1.00 93.31 239 GLU A CA 1
ATOM 1634 C C . GLU A 1 290 ? -17.182 -37.987 -1.896 1.00 90.17 239 GLU A C 1
ATOM 1635 O O . GLU A 1 290 ? -16.672 -37.935 -3.031 1.00 84.00 239 GLU A O 1
ATOM 1641 N N . ASN A 1 291 ? -16.714 -38.768 -0.923 1.00 98.37 240 ASN A N 1
ATOM 1642 C CA . ASN A 1 291 ? -15.951 -39.971 -1.249 1.00 101.47 240 ASN A CA 1
ATOM 1643 C C . ASN A 1 291 ? -16.770 -40.853 -2.210 1.00 95.36 240 ASN A C 1
ATOM 1644 O O . ASN A 1 291 ? -16.231 -41.354 -3.213 1.00 85.92 240 ASN A O 1
ATOM 1649 N N . ILE A 1 292 ? -18.069 -40.998 -1.949 1.00 103.32 241 ILE A N 1
ATOM 1650 C CA . ILE A 1 292 ? -18.924 -41.648 -2.945 1.00 112.11 241 ILE A CA 1
ATOM 1651 C C . ILE A 1 292 ? -18.868 -40.932 -4.307 1.00 106.38 241 ILE A C 1
ATOM 1652 O O . ILE A 1 292 ? -18.810 -41.593 -5.359 1.00 105.41 241 ILE A O 1
ATOM 1657 N N . ASP A 1 293 ? -18.901 -39.597 -4.294 1.00 103.94 242 ASP A N 1
ATOM 1658 C CA . ASP A 1 293 ? -18.763 -38.841 -5.552 1.00 103.72 242 ASP A CA 1
ATOM 1659 C C . ASP A 1 293 ? -17.526 -39.221 -6.382 1.00 93.24 242 ASP A C 1
ATOM 1660 O O . ASP A 1 293 ? -17.645 -39.550 -7.565 1.00 89.02 242 ASP A O 1
ATOM 1665 N N . LYS A 1 294 ? -16.342 -39.158 -5.783 1.00 91.19 243 LYS A N 1
ATOM 1666 C CA . LYS A 1 294 ? -15.118 -39.295 -6.586 1.00 89.25 243 LYS A CA 1
ATOM 1667 C C . LYS A 1 294 ? -14.887 -40.640 -7.327 1.00 91.00 243 LYS A C 1
ATOM 1668 O O . LYS A 1 294 ? -14.185 -40.695 -8.361 1.00 93.91 243 LYS A O 1
ATOM 1674 N N . ILE A 1 295 ? -15.477 -41.718 -6.818 1.00 88.00 244 ILE A N 1
ATOM 1675 C CA . ILE A 1 295 ? -15.352 -43.017 -7.478 1.00 90.53 244 ILE A CA 1
ATOM 1676 C C . ILE A 1 295 ? -16.026 -43.014 -8.847 1.00 94.26 244 ILE A C 1
ATOM 1677 O O . ILE A 1 295 ? -15.712 -43.845 -9.697 1.00 98.27 244 ILE A O 1
ATOM 1682 N N . ALA A 1 296 ? -16.946 -42.077 -9.060 1.00 92.52 245 ALA A N 1
ATOM 1683 C CA . ALA A 1 296 ? -17.577 -41.924 -10.368 1.00 87.67 245 ALA A CA 1
ATOM 1684 C C . ALA A 1 296 ? -16.560 -41.376 -11.358 1.00 77.97 245 ALA A C 1
ATOM 1685 O O . ALA A 1 296 ? -16.464 -41.851 -12.493 1.00 74.54 245 ALA A O 1
ATOM 1687 N N . GLN A 1 297 ? -15.798 -40.380 -10.912 1.00 78.53 246 GLN A N 1
ATOM 1688 C CA . GLN A 1 297 ? -14.681 -39.860 -11.687 1.00 86.62 246 GLN A CA 1
ATOM 1689 C C . GLN A 1 297 ? -13.759 -41.001 -12.082 1.00 90.23 246 GLN A C 1
ATOM 1690 O O . GLN A 1 297 ? -13.433 -41.180 -13.272 1.00 91.69 246 GLN A O 1
ATOM 1696 N N . TRP A 1 298 ? -13.348 -41.778 -11.082 1.00 87.44 247 TRP A N 1
ATOM 1697 C CA . TRP A 1 298 ? -12.480 -42.917 -11.366 1.00 84.73 247 TRP A CA 1
ATOM 1698 C C . TRP A 1 298 ? -13.083 -43.876 -12.382 1.00 77.32 247 TRP A C 1
ATOM 1699 O O . TRP A 1 298 ? -12.386 -44.347 -13.276 1.00 77.95 247 TRP A O 1
ATOM 1710 N N . GLN A 1 299 ? -14.372 -44.169 -12.240 1.00 73.23 248 GLN A N 1
ATOM 1711 C CA . GLN A 1 299 ? -15.047 -45.081 -13.161 1.00 70.88 248 GLN A CA 1
ATOM 1712 C C . GLN A 1 299 ? -14.990 -44.558 -14.585 1.00 74.22 248 GLN A C 1
ATOM 1713 O O . GLN A 1 299 ? -14.745 -45.315 -15.525 1.00 79.42 248 GLN A O 1
ATOM 1719 N N . ALA A 1 300 ? -15.221 -43.258 -14.740 1.00 72.73 249 ALA A N 1
ATOM 1720 C CA . ALA A 1 300 ? -15.189 -42.645 -16.062 1.00 71.96 249 ALA A CA 1
ATOM 1721 C C . ALA A 1 300 ? -13.788 -42.698 -16.655 1.00 67.23 249 ALA A C 1
ATOM 1722 O O . ALA A 1 300 ? -13.631 -42.798 -17.875 1.00 68.99 249 ALA A O 1
ATOM 1724 N N . SER A 1 301 ? -12.773 -42.643 -15.795 1.00 60.89 250 SER A N 1
ATOM 1725 C CA . SER A 1 301 ? -11.396 -42.785 -16.268 1.00 59.14 250 SER A CA 1
ATOM 1726 C C . SER A 1 301 ? -11.136 -44.167 -16.881 1.00 54.25 250 SER A C 1
ATOM 1727 O O . SER A 1 301 ? -10.214 -44.345 -17.674 1.00 48.37 250 SER A O 1
ATOM 1730 N N . VAL A 1 302 ? -11.953 -45.146 -16.510 1.00 57.33 251 VAL A N 1
ATOM 1731 C CA . VAL A 1 302 ? -11.774 -46.515 -16.986 1.00 63.21 251 VAL A CA 1
ATOM 1732 C C . VAL A 1 302 ? -12.381 -46.715 -18.380 1.00 70.90 251 VAL A C 1
ATOM 1733 O O . VAL A 1 302 ? -13.429 -46.152 -18.709 1.00 72.97 251 VAL A O 1
ATOM 1737 N N . LEU A 1 303 ? -11.702 -47.515 -19.198 1.00 72.09 252 LEU A N 1
ATOM 1738 C CA . LEU A 1 303 ? -12.142 -47.788 -20.562 1.00 68.25 252 LEU A CA 1
ATOM 1739 C C . LEU A 1 303 ? -12.801 -49.153 -20.670 1.00 66.80 252 LEU A C 1
ATOM 1740 O O . LEU A 1 303 ? -12.510 -50.057 -19.882 1.00 60.76 252 LEU A O 1
ATOM 1745 N N . ASP A 1 304 ? -13.673 -49.287 -21.666 1.00 74.36 253 ASP A N 1
ATOM 1746 C CA . ASP A 1 304 ? -14.404 -50.525 -21.944 1.00 83.41 253 ASP A CA 1
ATOM 1747 C C . ASP A 1 304 ? -15.323 -50.919 -20.798 1.00 84.60 253 ASP A C 1
ATOM 1748 O O . ASP A 1 304 ? -15.306 -52.062 -20.347 1.00 87.18 253 ASP A O 1
ATOM 1753 N N . TRP A 1 305 ? -16.135 -49.984 -20.329 1.00 85.09 254 TRP A N 1
ATOM 1754 C CA . TRP A 1 305 ? -17.012 -50.280 -19.206 1.00 96.87 254 TRP A CA 1
ATOM 1755 C C . TRP A 1 305 ? -18.166 -51.219 -19.573 1.00 101.31 254 TRP A C 1
ATOM 1756 O O . TRP A 1 305 ? -18.979 -50.911 -20.442 1.00 104.30 254 TRP A O 1
ATOM 1767 N N . GLU A 1 306 ? -18.232 -52.364 -18.899 1.00 103.50 255 GLU A N 1
ATOM 1768 C CA . GLU A 1 306 ? -19.352 -53.287 -19.060 1.00 112.05 255 GLU A CA 1
ATOM 1769 C C . GLU A 1 306 ? -20.189 -53.330 -17.782 1.00 116.98 255 GLU A C 1
ATOM 1770 O O . GLU A 1 306 ? -19.666 -53.134 -16.686 1.00 118.07 255 GLU A O 1
ATOM 1776 N N . GLY A 1 307 ? -21.487 -53.583 -17.929 1.00 120.14 256 GLY A N 1
ATOM 1777 C CA . GLY A 1 307 ? -22.377 -53.732 -16.788 1.00 120.55 256 GLY A CA 1
ATOM 1778 C C . GLY A 1 307 ? -22.939 -52.425 -16.256 1.00 118.86 256 GLY A C 1
ATOM 1779 O O . GLY A 1 307 ? -22.635 -51.350 -16.777 1.00 114.79 256 GLY A O 1
ATOM 1780 N N . ASP A 1 308 ? -23.763 -52.517 -15.213 1.00 119.21 257 ASP A N 1
ATOM 1781 C CA . ASP A 1 308 ? -24.356 -51.332 -14.597 1.00 115.18 257 ASP A CA 1
ATOM 1782 C C . ASP A 1 308 ? -23.283 -50.432 -14.020 1.00 109.73 257 ASP A C 1
ATOM 1783 O O . ASP A 1 308 ? -22.153 -50.865 -13.796 1.00 109.01 257 ASP A O 1
ATOM 1788 N N . ASP A 1 309 ? -23.642 -49.176 -13.780 1.00 107.19 258 ASP A N 1
ATOM 1789 C CA . ASP A 1 309 ? -22.748 -48.264 -13.087 1.00 104.64 258 ASP A CA 1
ATOM 1790 C C . ASP A 1 309 ? -22.481 -48.835 -11.708 1.00 107.77 258 ASP A C 1
ATOM 1791 O O . ASP A 1 309 ? -23.360 -49.440 -11.095 1.00 117.55 258 ASP A O 1
ATOM 1796 N N . ILE A 1 310 ? -21.259 -48.655 -11.231 1.00 100.01 259 ILE A N 1
ATOM 1797 C CA . ILE A 1 310 ? -20.861 -49.200 -9.945 1.00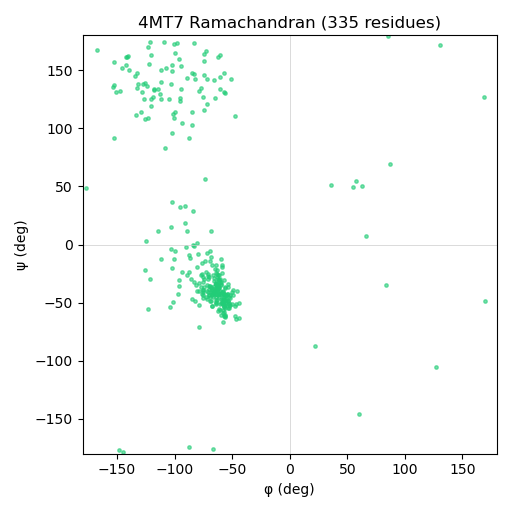 97.76 259 ILE A CA 1
ATOM 1798 C C . ILE A 1 310 ? -21.711 -48.625 -8.802 1.00 97.01 259 ILE A C 1
ATOM 1799 O O . ILE A 1 310 ? -22.090 -49.342 -7.873 1.00 95.13 259 ILE A O 1
ATOM 1804 N N . LEU A 1 311 ? -22.050 -47.342 -8.908 1.00 95.06 260 LEU A N 1
ATOM 1805 C CA . LEU A 1 311 ? -22.865 -46.654 -7.906 1.00 92.38 260 LEU A CA 1
ATOM 1806 C C . LEU A 1 311 ? -24.310 -47.133 -7.855 1.00 98.11 260 LEU A C 1
ATOM 1807 O O . LEU A 1 311 ? -25.156 -46.499 -7.228 1.00 102.74 260 LEU A O 1
ATOM 1812 N N . ASP A 1 312 ? -24.599 -48.238 -8.526 1.00 101.54 261 ASP A N 1
ATOM 1813 C CA . ASP A 1 312 ? -25.930 -48.817 -8.466 1.00 113.28 261 ASP A CA 1
ATOM 1814 C C . ASP A 1 312 ? -26.053 -49.739 -7.257 1.00 119.85 261 ASP A C 1
ATOM 1815 O O . ASP A 1 312 ? -27.134 -49.887 -6.690 1.00 124.17 261 ASP A O 1
ATOM 1820 N N . ARG A 1 313 ? -24.939 -50.350 -6.859 1.00 119.61 262 ARG A N 1
ATOM 1821 C CA . ARG A 1 313 ? -24.945 -51.284 -5.733 1.00 121.40 262 ARG A CA 1
ATOM 1822 C C . ARG A 1 313 ? -23.922 -50.918 -4.659 1.00 115.83 262 ARG A C 1
ATOM 1823 O O . ARG A 1 313 ? -24.048 -51.323 -3.502 1.00 118.15 262 ARG A O 1
ATOM 1831 N N . SER A 1 314 ? -22.903 -50.159 -5.045 1.00 108.27 263 SER A N 1
ATOM 1832 C CA . SER A 1 314 ? -21.835 -49.808 -4.115 1.00 101.71 263 SER A CA 1
ATOM 1833 C C . SER A 1 314 ? -21.870 -48.343 -3.717 1.00 93.39 263 SER A C 1
ATOM 1834 O O . SER A 1 314 ? -22.662 -47.559 -4.252 1.00 88.18 263 SER A O 1
ATOM 1837 N N . SER A 1 315 ? -20.989 -47.989 -2.783 1.00 91.18 264 SER A N 1
ATOM 1838 C CA . SER A 1 315 ? -20.909 -46.637 -2.247 1.00 90.48 264 SER A CA 1
ATOM 1839 C C . SER A 1 315 ? -19.768 -46.486 -1.249 1.00 85.83 264 SER A C 1
ATOM 1840 O O . SER A 1 315 ? -19.997 -45.972 -0.156 1.00 93.08 264 SER A O 1
ATOM 1843 N N . GLU A 1 316 ? -18.569 -46.942 -1.621 1.00 80.04 265 GLU A N 1
ATOM 1844 C CA . GLU A 1 316 ? -17.347 -46.799 -0.812 1.00 92.32 265 GLU A CA 1
ATOM 1845 C C . GLU A 1 316 ? -16.222 -47.647 -1.381 1.00 94.38 265 GLU A C 1
ATOM 1846 O O . GLU A 1 316 ? -16.391 -48.851 -1.586 1.00 64.90 265 GLU A O 1
ATOM 1852 N N . LEU A 1 317 ? -15.070 -47.029 -1.621 1.00 93.01 266 LEU A N 1
ATOM 1853 C CA . LEU A 1 317 ? -13.894 -47.797 -2.012 1.00 94.43 266 LEU A CA 1
ATOM 1854 C C . LEU A 1 317 ? -13.179 -48.310 -0.768 1.00 94.56 266 LEU A C 1
ATOM 1855 O O . LEU A 1 317 ? -12.641 -47.533 0.026 1.00 97.78 266 LEU A O 1
ATOM 1860 N N . ILE A 1 318 ? -13.183 -49.627 -0.612 1.00 88.47 267 ILE A N 1
ATOM 1861 C CA . ILE A 1 318 ? -12.534 -50.272 0.517 1.00 86.21 267 ILE A CA 1
ATOM 1862 C C . ILE A 1 318 ? -11.024 -50.360 0.304 1.00 83.93 267 ILE A C 1
ATOM 1863 O O . ILE A 1 318 ? -10.262 -49.637 0.944 1.00 80.38 267 ILE A O 1
ATOM 1868 N N . TYR A 1 319 ? -10.593 -51.217 -0.615 1.00 87.54 268 TYR A N 1
ATOM 1869 C CA . TYR A 1 319 ? -9.169 -51.379 -0.878 1.00 87.38 268 TYR A CA 1
ATOM 1870 C C . TYR A 1 319 ? -8.885 -51.586 -2.363 1.00 91.14 268 TYR A C 1
ATOM 1871 O O . TYR A 1 319 ? -9.776 -51.933 -3.137 1.00 89.82 268 TYR A O 1
ATOM 1880 N N . THR A 1 320 ? -7.635 -51.359 -2.751 1.00 92.48 269 THR A N 1
ATOM 1881 C CA . THR A 1 320 ? -7.202 -51.570 -4.121 1.00 87.17 269 THR A CA 1
ATOM 1882 C C . THR A 1 320 ? -5.714 -51.880 -4.189 1.00 80.62 269 THR A C 1
ATOM 1883 O O . THR A 1 320 ? -4.896 -51.230 -3.541 1.00 59.18 269 THR A O 1
ATOM 1887 N N . GLY A 1 321 ? -5.370 -52.881 -4.987 1.00 73.28 270 GLY A N 1
ATO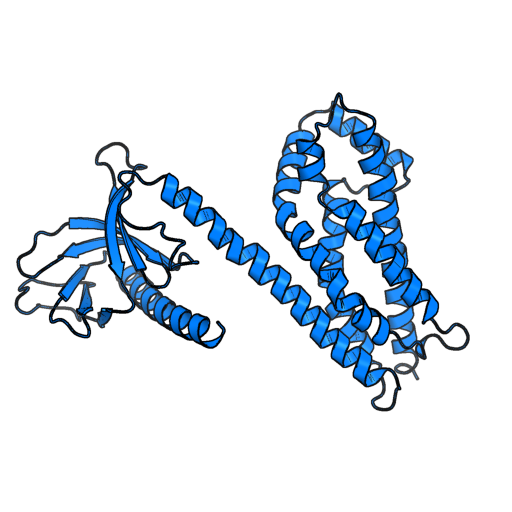M 1888 C CA . GLY A 1 321 ? -3.989 -53.291 -5.128 1.00 72.65 270 GLY A CA 1
ATOM 1889 C C . GLY A 1 321 ? -3.785 -54.225 -6.300 1.00 73.35 270 GLY A C 1
ATOM 1890 O O . GLY A 1 321 ? -4.743 -54.739 -6.878 1.00 74.58 270 GLY A O 1
ATOM 1891 N N . GLU A 1 322 ? -2.523 -54.442 -6.646 1.00 73.29 271 GLU A N 1
ATOM 1892 C CA . GLU A 1 322 ? -2.172 -55.306 -7.757 1.00 79.61 271 GLU A CA 1
ATOM 1893 C C . GLU A 1 322 ? -1.867 -56.704 -7.246 1.00 87.60 271 GLU A C 1
ATOM 1894 O O . GLU A 1 322 ? -1.042 -56.868 -6.352 1.00 92.33 271 GLU A O 1
ATOM 1900 N N . MET A 1 323 ? -2.543 -57.706 -7.804 1.00 93.67 272 MET A N 1
ATOM 1901 C CA . MET A 1 323 ? -2.336 -59.100 -7.411 1.00 95.21 272 MET A CA 1
ATOM 1902 C C . MET A 1 323 ? -2.409 -60.043 -8.608 1.00 86.71 272 MET A C 1
ATOM 1903 O O . MET A 1 323 ? -3.061 -59.742 -9.605 1.00 86.96 272 MET A O 1
ATOM 1908 N N . ALA A 1 324 ? -1.745 -61.190 -8.502 1.00 85.08 273 ALA A N 1
ATOM 1909 C CA . ALA A 1 324 ? -1.865 -62.229 -9.517 1.00 91.62 273 ALA A CA 1
ATOM 1910 C C . ALA A 1 324 ? -3.090 -63.084 -9.210 1.00 101.07 273 ALA A C 1
ATOM 1911 O O . ALA A 1 324 ? -3.440 -63.260 -8.045 1.00 110.04 273 ALA A O 1
ATOM 1913 N N . TRP A 1 325 ? -3.751 -63.610 -10.240 1.00 104.58 274 TRP A N 1
ATOM 1914 C CA . TRP A 1 325 ? -4.969 -64.390 -10.007 1.00 112.46 274 TRP A CA 1
ATOM 1915 C C . TRP A 1 325 ? -5.281 -65.454 -11.064 1.00 119.91 274 TRP A C 1
ATOM 1916 O O . TRP A 1 325 ? -4.822 -65.380 -12.205 1.00 118.92 274 TRP A O 1
ATOM 1927 N N . ILE A 1 326 ? -6.068 -66.446 -10.655 1.00 126.25 275 ILE A N 1
ATOM 1928 C CA . ILE A 1 326 ? -6.443 -67.563 -11.513 1.00 128.88 275 ILE A CA 1
ATOM 1929 C C . ILE A 1 326 ? -7.943 -67.834 -11.417 1.00 133.58 275 ILE A C 1
ATOM 1930 O O . ILE A 1 326 ? -8.445 -68.283 -10.381 1.00 137.04 275 ILE A O 1
ATOM 1935 N N . TYR A 1 327 ? -8.642 -67.556 -12.514 1.00 134.92 276 TYR A N 1
ATOM 1936 C CA . TYR A 1 327 ? -10.099 -67.615 -12.573 1.00 140.01 276 TYR A CA 1
ATOM 1937 C C . TYR A 1 327 ? -10.668 -68.992 -12.240 1.00 148.84 276 TYR A C 1
ATOM 1938 O O . TYR A 1 327 ? -11.598 -69.115 -11.448 1.00 149.92 276 TYR A O 1
ATOM 1947 N N . GLN A 1 328 ? -10.104 -70.026 -12.849 1.00 157.41 277 GLN A N 1
ATOM 1948 C CA . GLN A 1 328 ? -10.607 -71.382 -12.679 1.00 164.31 277 GLN A CA 1
ATOM 1949 C C . GLN A 1 328 ? -9.428 -72.341 -12.597 1.00 169.42 277 GLN A C 1
ATOM 1950 O O . GLN A 1 328 ? -8.324 -71.986 -13.003 1.00 169.15 277 GLN A O 1
ATOM 1956 N N . PRO A 1 329 ? -9.651 -73.555 -12.062 1.00 174.28 278 PRO A N 1
ATOM 1957 C CA . PRO A 1 329 ? -8.596 -74.573 -12.079 1.00 177.46 278 PRO A CA 1
ATOM 1958 C C . PRO A 1 329 ? -8.018 -74.736 -13.481 1.00 178.69 278 PRO A C 1
ATOM 1959 O O . PRO A 1 329 ? -8.759 -74.629 -14.460 1.00 181.01 278 PRO A O 1
ATOM 1963 N N . TYR A 1 330 ? -6.707 -74.950 -13.561 1.00 177.20 279 TYR A N 1
ATOM 1964 C CA . TYR A 1 330 ? -5.986 -75.084 -14.831 1.00 174.09 279 TYR A CA 1
ATOM 1965 C C . TYR A 1 330 ? -5.974 -73.783 -15.640 1.00 167.03 279 TYR A C 1
ATOM 1966 O O . TYR A 1 330 ? -5.524 -73.762 -16.785 1.00 167.55 279 TYR A O 1
ATOM 1975 N N . GLY A 1 331 ? -6.464 -72.701 -15.043 1.00 161.60 280 GLY A N 1
ATOM 1976 C CA . GLY A 1 331 ? -6.507 -71.415 -15.715 1.00 157.97 280 GLY A CA 1
ATOM 1977 C C . GLY A 1 331 ? -5.133 -70.786 -15.838 1.00 156.31 280 GLY A C 1
ATOM 1978 O O . GLY A 1 331 ? -4.182 -71.217 -15.189 1.00 158.60 280 GLY A O 1
ATOM 1979 N N . ARG A 1 332 ? -5.028 -69.761 -16.677 1.00 151.05 281 ARG A N 1
ATOM 1980 C CA . ARG A 1 332 ? -3.763 -69.059 -16.869 1.00 145.05 281 ARG A CA 1
ATOM 1981 C C . ARG A 1 332 ? -3.617 -67.913 -15.870 1.00 144.49 281 ARG A C 1
ATOM 1982 O O . ARG A 1 332 ? -4.595 -67.251 -15.518 1.00 143.53 281 ARG A O 1
ATOM 1990 N N . ASN A 1 333 ? -2.390 -67.697 -15.408 1.00 143.36 282 ASN A N 1
ATOM 1991 C CA . ASN A 1 333 ? -2.100 -66.653 -14.433 1.00 137.48 282 ASN A CA 1
ATOM 1992 C C . ASN A 1 333 ? -2.112 -65.268 -15.075 1.00 132.57 282 ASN A C 1
ATOM 1993 O O . ASN A 1 333 ? -1.432 -65.031 -16.072 1.00 133.68 282 ASN A O 1
ATOM 1998 N N . GLN A 1 334 ? -2.886 -64.358 -14.493 1.00 128.40 283 GLN A N 1
ATOM 1999 C CA . GLN A 1 334 ? -3.032 -63.012 -15.037 1.00 124.75 283 GLN A CA 1
ATOM 2000 C C . GLN A 1 334 ? -2.701 -61.942 -13.995 1.00 113.55 283 GLN A C 1
ATOM 2001 O O . GLN A 1 334 ? -3.071 -62.061 -12.832 1.00 111.57 283 GLN A O 1
ATOM 2007 N N . GLN A 1 335 ? -2.003 -60.898 -14.428 1.00 104.82 284 GLN A N 1
ATOM 2008 C CA . GLN A 1 335 ? -1.661 -59.773 -13.568 1.00 91.62 284 GLN A CA 1
ATOM 2009 C C . GLN A 1 335 ? -2.707 -58.681 -13.695 1.00 84.04 284 GLN A C 1
ATOM 2010 O O . GLN A 1 335 ? -2.738 -57.956 -14.685 1.00 92.10 284 GLN A O 1
ATOM 2016 N N . ARG A 1 336 ? -3.563 -58.547 -12.694 1.00 74.57 285 ARG A N 1
ATOM 2017 C CA . ARG A 1 336 ? -4.611 -57.539 -12.762 1.00 74.13 285 ARG A CA 1
ATOM 2018 C C . ARG A 1 336 ? -4.542 -56.544 -11.608 1.00 69.08 285 ARG A C 1
ATOM 2019 O O . ARG A 1 336 ? -3.732 -56.686 -10.695 1.00 65.47 285 ARG A O 1
ATOM 2027 N N . VAL A 1 337 ? -5.387 -55.523 -11.671 1.00 69.94 286 VAL A N 1
ATOM 2028 C CA . VAL A 1 337 ? -5.466 -54.526 -10.614 1.00 70.98 286 VAL A CA 1
ATOM 2029 C C . VAL A 1 337 ? -6.881 -54.508 -10.052 1.00 79.19 286 VAL A C 1
ATOM 2030 O O . VAL A 1 337 ? -7.839 -54.237 -10.773 1.00 89.27 286 VAL A O 1
ATOM 2034 N N . PHE A 1 338 ? -7.009 -54.796 -8.762 1.00 74.54 287 PHE A N 1
ATOM 2035 C CA . PHE A 1 338 ? -8.321 -55.014 -8.170 1.00 71.01 287 PHE A CA 1
ATOM 2036 C C . PHE A 1 338 ? -8.820 -53.831 -7.359 1.00 70.15 287 PHE A C 1
ATOM 2037 O O . PHE A 1 338 ? -8.071 -53.227 -6.596 1.00 57.74 287 PHE A O 1
ATOM 2045 N N . PHE A 1 339 ? -10.103 -53.532 -7.529 1.00 70.10 288 PHE A N 1
ATOM 2046 C CA . PHE A 1 339 ? -10.783 -52.454 -6.825 1.00 72.40 288 PHE A CA 1
ATOM 2047 C C . PHE A 1 339 ? -11.987 -53.020 -6.078 1.00 81.19 288 PHE A C 1
ATOM 2048 O O . PHE A 1 339 ? -12.990 -53.401 -6.696 1.00 82.41 288 PHE A O 1
ATOM 2056 N N . LEU A 1 340 ? -11.882 -53.063 -4.750 1.00 84.11 289 LEU A N 1
ATOM 2057 C CA . LEU A 1 340 ? -12.919 -53.632 -3.898 1.00 79.10 289 LEU A CA 1
ATOM 2058 C C . LEU A 1 340 ? -13.891 -52.583 -3.359 1.00 74.59 289 LEU A C 1
ATOM 2059 O O . LEU A 1 340 ? -13.489 -51.617 -2.710 1.00 63.35 289 LEU A O 1
ATOM 2064 N N . PHE A 1 341 ? -15.173 -52.787 -3.638 1.00 80.37 290 PHE A N 1
ATOM 2065 C CA . PHE A 1 341 ? -16.223 -51.915 -3.133 1.00 91.61 290 PHE A CA 1
ATOM 2066 C C . PHE A 1 341 ? -17.224 -52.761 -2.354 1.00 103.78 290 PHE A C 1
ATOM 2067 O O . PHE A 1 341 ? -17.154 -53.990 -2.384 1.00 110.60 290 PHE A O 1
ATOM 2075 N N . ASP A 1 342 ? -18.148 -52.112 -1.652 1.00 104.62 291 ASP A N 1
ATOM 2076 C CA . ASP A 1 342 ? -19.194 -52.848 -0.955 1.00 106.37 291 ASP A CA 1
ATOM 2077 C C . ASP A 1 342 ? -20.088 -53.563 -1.967 1.00 106.55 291 ASP A C 1
ATOM 2078 O O . ASP A 1 342 ? -20.591 -52.937 -2.902 1.00 103.39 291 ASP A O 1
ATOM 2083 N N . HIS A 1 343 ? -20.238 -54.876 -1.774 1.00 110.60 292 HIS A N 1
ATOM 2084 C CA . HIS A 1 343 ? -21.007 -55.786 -2.645 1.00 115.66 292 HIS A CA 1
ATOM 2085 C C . HIS A 1 343 ? -20.250 -56.324 -3.876 1.00 110.99 292 HIS A C 1
ATOM 2086 O O . HIS A 1 343 ? -20.460 -57.471 -4.281 1.00 105.09 292 HIS A O 1
ATOM 2093 N N . GLN A 1 344 ? -19.372 -55.513 -4.465 1.00 109.60 293 GLN A N 1
ATOM 2094 C CA . GLN A 1 344 ? -18.686 -55.930 -5.692 1.00 105.69 293 GLN A CA 1
ATOM 2095 C C . GLN A 1 344 ? -17.204 -55.549 -5.777 1.00 102.51 293 GLN A C 1
ATOM 2096 O O . GLN A 1 344 ? -16.776 -54.537 -5.221 1.00 101.93 293 GLN A O 1
ATOM 2102 N N . MET A 1 345 ? -16.431 -56.373 -6.481 1.00 99.86 294 MET A N 1
ATOM 2103 C CA . MET A 1 345 ? -15.012 -56.102 -6.708 1.00 95.34 294 MET A CA 1
ATOM 2104 C C . MET A 1 345 ? -14.664 -56.116 -8.191 1.00 96.99 294 MET A C 1
ATOM 2105 O O . MET A 1 345 ? -14.618 -57.175 -8.818 1.00 103.03 294 MET A O 1
ATOM 2110 N N . VAL A 1 346 ? -14.408 -54.933 -8.742 1.00 89.33 295 VAL A N 1
ATOM 2111 C CA . VAL A 1 346 ? -14.068 -54.788 -10.155 1.00 74.63 295 VAL A CA 1
ATOM 2112 C C . VAL A 1 346 ? -12.578 -55.050 -10.359 1.00 70.07 295 VAL A C 1
ATOM 2113 O O . VAL A 1 346 ? -11.773 -54.757 -9.483 1.00 63.75 295 VAL A O 1
ATOM 2117 N N . LEU A 1 347 ? -12.203 -55.622 -11.497 1.00 75.23 296 LEU A N 1
ATOM 2118 C CA . LEU A 1 347 ? -10.784 -55.780 -11.798 1.00 77.98 296 LEU A CA 1
ATOM 2119 C C . LEU A 1 347 ? -10.426 -55.215 -13.176 1.00 73.77 296 LEU A C 1
ATOM 2120 O O . LEU A 1 347 ? -11.158 -55.406 -14.146 1.00 73.29 296 LEU A O 1
ATOM 2125 N N . CYS A 1 348 ? -9.297 -54.519 -13.248 1.00 72.12 297 CYS A N 1
ATOM 2126 C CA . CYS A 1 348 ? -8.876 -53.850 -14.470 1.00 75.10 297 CYS A CA 1
ATOM 2127 C C . CYS A 1 348 ? -7.525 -54.368 -14.934 1.00 80.57 297 CYS A C 1
ATOM 2128 O O . CYS A 1 348 ? -6.802 -54.999 -14.161 1.00 83.82 297 CYS A O 1
ATOM 2131 N N . LYS A 1 349 ? -7.194 -54.101 -16.198 1.00 82.80 298 LYS A N 1
ATOM 2132 C CA . LYS A 1 349 ? -5.848 -54.355 -16.707 1.00 87.50 298 LYS A CA 1
ATOM 2133 C C . LYS A 1 349 ? -5.142 -53.057 -17.073 1.00 88.83 298 LYS A C 1
ATOM 2134 O O . LYS A 1 349 ? -5.716 -52.173 -17.722 1.00 50.25 298 LYS A O 1
ATOM 2140 N N . LYS A 1 350 ? -3.893 -52.958 -16.634 1.00 88.82 299 LYS A N 1
ATOM 2141 C CA . LYS A 1 350 ? -3.052 -51.815 -16.931 1.00 88.06 299 LYS A CA 1
ATOM 2142 C C . LYS A 1 350 ? -2.552 -51.950 -18.345 1.00 83.53 299 LYS A C 1
ATOM 2143 O O . LYS A 1 350 ? -2.109 -53.030 -18.748 1.00 75.71 299 LYS A O 1
ATOM 2149 N N . ASP A 1 351 ? -2.622 -50.857 -19.097 1.00 87.73 300 ASP A N 1
ATOM 2150 C CA . ASP A 1 351 ? -2.058 -50.830 -20.437 1.00 83.98 300 ASP A CA 1
ATOM 2151 C C . ASP A 1 351 ? -0.577 -51.182 -20.355 1.00 78.72 300 ASP A C 1
ATOM 2152 O O . ASP A 1 351 ? 0.090 -50.886 -19.360 1.00 85.57 300 ASP A O 1
ATOM 2157 N N . LEU A 1 352 ? -0.075 -51.832 -21.396 1.00 66.38 301 LEU A N 1
ATOM 2158 C CA . LEU A 1 352 ? 1.270 -52.372 -21.376 1.00 67.30 301 LEU A CA 1
ATOM 2159 C C . LEU A 1 352 ? 2.330 -51.292 -21.570 1.00 77.71 301 LEU A C 1
ATOM 2160 O O . LEU A 1 352 ? 3.510 -51.516 -21.293 1.00 53.24 301 LEU A O 1
ATOM 2165 N N . ILE A 1 353 ? 1.904 -50.122 -22.042 1.00 51.51 302 ILE A N 1
ATOM 2166 C CA . ILE A 1 353 ? 2.827 -49.026 -22.331 1.00 66.42 302 ILE A CA 1
ATOM 2167 C C . ILE A 1 353 ? 2.461 -47.764 -21.569 1.00 61.31 302 ILE A C 1
ATOM 2168 O O . ILE A 1 353 ? 3.292 -47.186 -20.875 1.00 64.98 302 ILE A O 1
ATOM 2173 N N . ARG A 1 354 ? 1.223 -47.318 -21.734 1.00 60.86 303 ARG A N 1
ATOM 2174 C CA . ARG A 1 354 ? 0.729 -46.164 -21.001 1.00 75.61 303 ARG A CA 1
ATOM 2175 C C . ARG A 1 354 ? 0.176 -46.659 -19.671 1.00 84.69 303 ARG A C 1
ATOM 2176 O O . ARG A 1 354 ? -1.003 -47.015 -19.574 1.00 91.57 303 ARG A O 1
ATOM 2184 N N . ARG A 1 355 ? 1.032 -46.678 -18.652 1.00 76.55 304 ARG A N 1
ATOM 2185 C CA . ARG A 1 355 ? 0.709 -47.339 -17.395 1.00 62.26 304 ARG A CA 1
ATOM 2186 C C . ARG A 1 355 ? -0.508 -46.731 -16.715 1.00 63.22 304 ARG A C 1
ATOM 2187 O O . ARG A 1 355 ? -1.203 -47.408 -15.963 1.00 72.98 304 ARG A O 1
ATOM 2195 N N . ASP A 1 356 ? -0.773 -45.460 -16.992 1.00 57.71 305 ASP A N 1
ATOM 2196 C CA . ASP A 1 356 ? -1.880 -44.762 -16.347 1.00 67.96 305 ASP A CA 1
ATOM 2197 C C . ASP A 1 356 ? -3.221 -45.003 -17.040 1.00 63.45 305 ASP A C 1
ATOM 2198 O O . ASP A 1 356 ? -4.121 -44.157 -16.995 1.00 58.79 305 ASP A O 1
ATOM 2203 N N . ILE A 1 357 ? -3.359 -46.162 -17.672 1.00 70.54 306 ILE A N 1
ATOM 2204 C CA . ILE A 1 357 ? -4.569 -46.468 -18.425 1.00 35.34 306 ILE A CA 1
ATOM 2205 C C . ILE A 1 357 ? -5.160 -47.816 -18.012 1.00 34.53 306 ILE A C 1
ATOM 2206 O O . ILE A 1 357 ? -4.448 -48.822 -17.934 1.00 35.18 306 ILE A O 1
ATOM 2211 N N . LEU A 1 358 ? -6.464 -47.826 -17.754 1.00 89.64 307 LEU A N 1
ATOM 2212 C CA . LEU A 1 358 ? -7.131 -49.022 -17.263 1.00 90.87 307 LEU A CA 1
ATOM 2213 C C . LEU A 1 358 ? -8.201 -49.517 -18.218 1.00 90.63 307 LEU A C 1
ATOM 2214 O O . LEU A 1 358 ? -9.031 -48.740 -18.690 1.00 86.53 307 LEU A O 1
ATOM 2219 N N . TYR A 1 359 ? -8.191 -50.815 -18.492 1.00 68.70 308 TYR A N 1
ATOM 2220 C CA . TYR A 1 359 ? -9.268 -51.407 -19.265 1.00 93.57 308 TYR A CA 1
ATOM 2221 C C . TYR A 1 359 ? -10.064 -52.316 -18.349 1.00 73.28 308 TYR A C 1
ATOM 2222 O O . TYR A 1 359 ? -9.500 -53.202 -17.711 1.00 74.81 308 TYR A O 1
ATOM 2231 N N . TYR A 1 360 ? -11.371 -52.078 -18.272 1.00 73.74 309 TYR A N 1
ATOM 2232 C CA . TYR A 1 360 ? -12.271 -52.894 -17.458 1.00 100.79 309 TYR A CA 1
ATOM 2233 C C . TYR A 1 360 ? -12.184 -54.351 -17.869 1.00 108.53 309 TYR A C 1
ATOM 2234 O O . TYR A 1 360 ? -12.269 -54.667 -19.053 1.00 113.87 309 TYR A O 1
ATOM 2243 N N . LYS A 1 361 ? -12.027 -55.245 -16.902 1.00 82.66 310 LYS A N 1
ATOM 2244 C CA . LYS A 1 361 ? -11.905 -56.661 -17.228 1.00 87.24 310 LYS A CA 1
ATOM 2245 C C . LYS A 1 361 ? -12.920 -57.548 -16.510 1.00 106.91 310 LYS A C 1
ATOM 2246 O O . LYS A 1 361 ? -12.893 -58.771 -16.659 1.00 109.72 310 LYS A O 1
ATOM 2252 N N . GLY A 1 362 ? -13.815 -56.934 -15.740 1.00 90.13 311 GLY A N 1
ATOM 2253 C CA . GLY A 1 362 ? -14.851 -57.682 -15.050 1.00 94.26 311 GLY A CA 1
ATOM 2254 C C . GLY A 1 362 ? -14.978 -57.364 -13.571 1.00 111.13 311 GLY A C 1
ATOM 2255 O O . GLY A 1 362 ? -14.148 -56.664 -12.990 1.00 89.48 311 GLY A O 1
ATOM 2256 N N . ARG A 1 363 ? -16.030 -57.901 -12.961 1.00 111.77 312 ARG A N 1
ATOM 2257 C CA . ARG A 1 363 ? -16.327 -57.663 -11.554 1.00 107.07 312 ARG A CA 1
ATOM 2258 C C . ARG A 1 363 ? -16.826 -58.942 -10.874 1.00 117.69 312 ARG A C 1
ATOM 2259 O O . ARG A 1 363 ? -17.246 -59.884 -11.541 1.00 125.52 312 ARG A O 1
ATOM 2267 N N . ILE A 1 364 ? -16.778 -58.967 -9.544 1.00 120.26 313 ILE A N 1
ATOM 2268 C CA . ILE A 1 364 ? -17.262 -60.106 -8.763 1.00 128.95 313 ILE A CA 1
ATOM 2269 C C . ILE A 1 364 ? -18.316 -59.662 -7.757 1.00 133.56 313 ILE A C 1
ATOM 2270 O O . ILE A 1 364 ? -18.141 -58.646 -7.092 1.00 137.36 313 ILE A O 1
ATOM 2275 N N . ASP A 1 365 ? -19.398 -60.425 -7.633 1.00 135.79 314 ASP A N 1
ATOM 2276 C CA . ASP A 1 365 ? -20.404 -60.142 -6.610 1.00 138.19 314 ASP A CA 1
ATOM 2277 C C . ASP A 1 365 ? -20.020 -60.771 -5.269 1.00 136.67 314 ASP A C 1
ATOM 2278 O O . ASP A 1 365 ? -20.173 -61.976 -5.065 1.00 142.62 314 ASP A O 1
ATOM 2283 N N . MET A 1 366 ? -19.528 -59.937 -4.358 1.00 128.30 315 MET A N 1
ATOM 2284 C CA . MET A 1 366 ? -19.019 -60.399 -3.070 1.00 137.03 315 MET A CA 1
ATOM 2285 C C . MET A 1 366 ? -20.098 -60.961 -2.149 1.00 152.90 315 MET A C 1
ATOM 2286 O O . MET A 1 366 ? -19.793 -61.670 -1.188 1.00 160.30 315 MET A O 1
ATOM 2291 N N . ASP A 1 367 ? -21.357 -60.643 -2.437 1.00 156.03 316 ASP A N 1
ATOM 2292 C CA . ASP A 1 367 ? -22.467 -61.138 -1.630 1.00 158.62 316 ASP A CA 1
ATOM 2293 C C . ASP A 1 367 ? -22.636 -62.644 -1.826 1.00 165.32 316 ASP A C 1
ATOM 2294 O O . ASP A 1 367 ? -23.323 -63.310 -1.050 1.00 175.48 316 ASP A O 1
ATOM 2299 N N . LYS A 1 368 ? -21.990 -63.169 -2.863 1.00 158.77 317 LYS A N 1
ATOM 2300 C CA . LYS A 1 368 ? -22.088 -64.581 -3.211 1.00 160.39 317 LYS A CA 1
ATOM 2301 C C . LYS A 1 368 ? -20.758 -65.312 -3.051 1.00 158.35 317 LYS A C 1
ATOM 2302 O O . LYS A 1 368 ? -20.613 -66.446 -3.508 1.00 160.93 317 LYS A O 1
ATOM 2308 N N . TYR A 1 369 ? -19.787 -64.667 -2.412 1.00 155.41 318 TYR A N 1
ATOM 2309 C CA . TYR A 1 369 ? -18.470 -65.278 -2.249 1.00 158.03 318 TYR A CA 1
ATOM 2310 C C . TYR A 1 369 ? -17.907 -65.208 -0.833 1.00 158.31 318 TYR A C 1
ATOM 2311 O O . TYR A 1 369 ? -18.017 -64.191 -0.148 1.00 151.63 318 TYR A O 1
ATOM 2320 N N . GLU A 1 370 ? -17.304 -66.314 -0.411 1.00 165.37 319 GLU A N 1
ATOM 2321 C CA . GLU A 1 370 ? -16.647 -66.409 0.883 1.00 166.64 319 GLU A CA 1
ATOM 2322 C C . GLU A 1 370 ? -15.136 -66.418 0.694 1.00 162.93 319 GLU A C 1
ATOM 2323 O O . GLU A 1 370 ? -14.631 -66.866 -0.345 1.00 163.96 319 GLU A O 1
ATOM 2329 N N . VAL A 1 371 ? -14.423 -65.932 1.707 1.00 160.49 320 VAL A N 1
ATOM 2330 C CA . VAL A 1 371 ? -12.967 -65.855 1.666 1.00 158.08 320 VAL A CA 1
ATOM 2331 C C . VAL A 1 371 ? -12.315 -67.008 2.420 1.00 165.86 320 VAL A C 1
ATOM 2332 O O . VAL A 1 371 ? -12.430 -67.111 3.642 1.00 170.50 320 VAL A O 1
ATOM 2336 N N . ILE A 1 372 ? -11.626 -67.871 1.681 1.00 166.62 321 ILE A N 1
ATOM 2337 C CA . ILE A 1 372 ? -10.895 -68.984 2.271 1.00 167.51 321 ILE A CA 1
ATOM 2338 C C . ILE A 1 372 ? -9.408 -68.658 2.335 1.00 164.74 321 ILE A C 1
ATOM 2339 O O . ILE A 1 372 ? -8.742 -68.545 1.305 1.00 167.74 321 ILE A O 1
ATOM 2344 N N . ASP A 1 373 ? -8.891 -68.500 3.548 1.00 162.81 322 ASP A N 1
ATOM 2345 C CA . ASP A 1 373 ? -7.471 -68.239 3.738 1.00 163.64 322 ASP A CA 1
ATOM 2346 C C . ASP A 1 373 ? -6.669 -69.511 3.493 1.00 172.17 322 ASP A C 1
ATOM 2347 O O . ASP A 1 373 ? -6.801 -70.494 4.219 1.00 182.80 322 ASP A O 1
ATOM 2352 N N . ILE A 1 374 ? -5.833 -69.480 2.463 1.00 171.01 323 ILE A N 1
ATOM 2353 C CA . ILE A 1 374 ? -5.001 -70.622 2.122 1.00 177.19 323 ILE A CA 1
ATOM 2354 C C . ILE A 1 374 ? -3.621 -70.495 2.761 1.00 176.23 323 ILE A C 1
ATOM 2355 O O . ILE A 1 374 ? -2.998 -69.436 2.723 1.00 167.25 323 ILE A O 1
ATOM 2360 N N . GLU A 1 375 ? -3.156 -71.584 3.358 1.00 185.40 324 GLU A N 1
ATOM 2361 C CA . GLU A 1 375 ? -1.845 -71.614 3.981 1.00 186.19 324 GLU A CA 1
ATOM 2362 C C . GLU A 1 375 ? -0.766 -71.894 2.942 1.00 187.60 324 GLU A C 1
ATOM 2363 O O . GLU A 1 375 ? -1.067 -72.176 1.781 1.00 189.25 324 GLU A O 1
ATOM 2369 N N . ASP A 1 376 ? 0.493 -71.808 3.357 1.00 185.25 325 ASP A N 1
ATOM 2370 C CA . ASP A 1 376 ? 1.605 -72.025 2.441 1.00 181.16 325 ASP A CA 1
ATOM 2371 C C . ASP A 1 376 ? 1.781 -73.496 2.098 1.00 187.68 325 ASP A C 1
ATOM 2372 O O . ASP A 1 376 ? 1.330 -74.374 2.833 1.00 190.12 325 ASP A O 1
ATOM 2377 N N . GLY A 1 377 ? 2.435 -73.759 0.971 1.00 190.24 326 GLY A N 1
ATOM 2378 C CA . GLY A 1 377 ? 2.749 -75.120 0.584 1.00 199.43 326 GLY A CA 1
ATOM 2379 C C . GLY A 1 377 ? 2.308 -75.509 -0.813 1.00 201.68 326 GLY A C 1
ATOM 2380 O O . GLY A 1 377 ? 2.909 -75.096 -1.805 1.00 198.16 326 GLY A O 1
ATOM 2381 N N . ARG A 1 378 ? 1.246 -76.306 -0.885 1.00 208.15 327 ARG A N 1
ATOM 2382 C CA . ARG A 1 378 ? 0.837 -76.940 -2.133 1.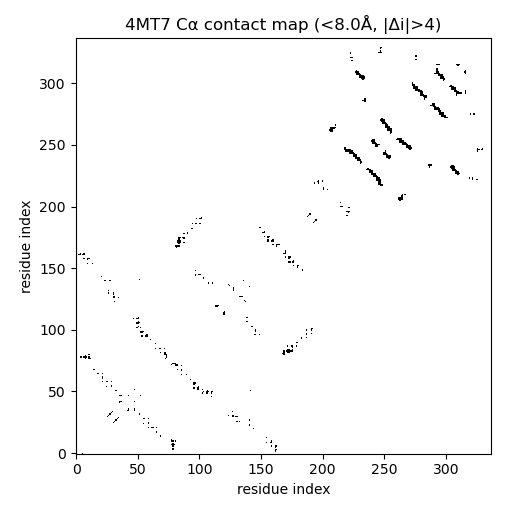00 212.65 327 ARG A CA 1
ATOM 2383 C C . ARG A 1 378 ? -0.682 -77.105 -2.209 1.00 217.99 327 ARG A C 1
ATOM 2384 O O . ARG A 1 378 ? -1.313 -77.571 -1.259 1.00 221.18 327 ARG A O 1
ATOM 2392 N N . ASP A 1 379 ? -1.262 -76.720 -3.344 1.00 219.01 328 ASP A N 1
ATOM 2393 C CA . ASP A 1 379 ? -2.714 -76.728 -3.515 1.00 222.66 328 ASP A CA 1
ATOM 2394 C C . ASP A 1 379 ? -3.211 -77.991 -4.210 1.00 233.74 328 ASP A C 1
ATOM 2395 O O . ASP A 1 379 ? -2.455 -78.678 -4.898 1.00 236.78 328 ASP A O 1
ATOM 2400 N N . ASP A 1 380 ? -4.495 -78.280 -4.025 1.00 240.38 329 ASP A N 1
ATOM 2401 C CA . ASP A 1 380 ? -5.151 -79.377 -4.718 1.00 251.41 329 ASP A CA 1
ATOM 2402 C C . ASP A 1 380 ? -5.830 -78.857 -5.981 1.00 254.22 329 ASP A C 1
ATOM 2403 O O . ASP A 1 380 ? -6.206 -77.687 -6.053 1.00 246.97 329 ASP A O 1
ATOM 2408 N N . ASP A 1 381 ? -5.984 -79.742 -6.963 1.00 265.85 330 ASP A N 1
ATOM 2409 C CA . ASP A 1 381 ? -6.429 -79.385 -8.313 1.00 268.84 330 ASP A CA 1
ATOM 2410 C C . ASP A 1 381 ? -7.658 -78.473 -8.401 1.00 270.66 330 ASP A C 1
ATOM 2411 O O . ASP A 1 381 ? -8.754 -78.927 -8.073 1.00 275.49 330 ASP A O 1
ATOM 2416 N N . PHE A 1 382 ? -7.533 -77.205 -8.827 1.00 267.75 331 PHE A N 1
ATOM 2417 C CA . PHE A 1 382 ? -6.316 -76.408 -9.157 1.00 265.81 331 PHE A CA 1
ATOM 2418 C C . PHE A 1 382 ? -4.952 -77.020 -9.533 1.00 267.13 331 PHE A C 1
ATOM 2419 O O . PHE A 1 382 ? -4.648 -77.169 -10.719 1.00 267.26 331 PHE A O 1
ATOM 2427 N N . ASN A 1 383 ? -4.142 -77.306 -8.508 1.00 267.26 332 ASN A N 1
ATOM 2428 C CA . ASN A 1 383 ? -2.864 -78.031 -8.611 1.00 268.74 332 ASN A CA 1
ATOM 2429 C C . ASN A 1 383 ? -1.644 -77.155 -8.925 1.00 255.22 332 ASN A C 1
ATOM 2430 O O . ASN A 1 383 ? -1.079 -77.227 -10.017 1.00 255.26 332 ASN A O 1
ATOM 2435 N N . VAL A 1 384 ? -1.254 -76.320 -7.961 1.00 243.15 333 VAL A N 1
ATOM 2436 C CA . VAL A 1 384 ? -0.048 -75.492 -8.078 1.00 231.45 333 VAL A CA 1
ATOM 2437 C C . VAL A 1 384 ? 0.669 -75.327 -6.729 1.00 223.07 333 VAL A C 1
ATOM 2438 O O . VAL A 1 384 ? 0.243 -75.888 -5.720 1.00 224.75 333 VAL A O 1
ATOM 2442 N N . SER A 1 385 ? 1.760 -74.563 -6.724 1.00 213.09 334 SER A N 1
ATOM 2443 C CA . SER A 1 385 ? 2.500 -74.256 -5.499 1.00 207.49 334 SER A CA 1
ATOM 2444 C C . SER A 1 385 ? 2.170 -72.843 -5.024 1.00 199.14 334 SER A C 1
ATOM 2445 O O . SER A 1 385 ? 1.881 -71.967 -5.837 1.00 192.48 334 SER A O 1
ATOM 2448 N N . MET A 1 386 ? 2.219 -72.613 -3.714 1.00 198.56 335 MET A N 1
ATOM 2449 C CA . MET A 1 386 ? 1.705 -71.362 -3.156 1.00 186.31 335 MET A CA 1
ATOM 2450 C C . MET A 1 386 ? 2.596 -70.666 -2.130 1.00 176.09 335 MET A C 1
ATOM 2451 O O . MET A 1 386 ? 3.269 -71.311 -1.325 1.00 177.15 335 MET A O 1
ATOM 2456 N N . LYS A 1 387 ? 2.563 -69.335 -2.174 1.00 166.20 336 LYS A N 1
ATOM 2457 C CA . LYS A 1 387 ? 3.161 -68.467 -1.162 1.00 163.98 336 LYS A CA 1
ATOM 2458 C C . LYS A 1 387 ? 2.354 -67.168 -1.119 1.00 158.34 336 LYS A C 1
ATOM 2459 O O . LYS A 1 387 ? 2.081 -66.578 -2.164 1.00 158.13 336 LYS A O 1
ATOM 2465 N N . ASN A 1 388 ? 1.973 -66.733 0.082 1.00 154.42 337 ASN A N 1
ATOM 2466 C CA . ASN A 1 388 ? 1.124 -65.548 0.262 1.00 145.74 337 ASN A CA 1
ATOM 2467 C C . ASN A 1 388 ? -0.186 -65.629 -0.513 1.00 142.18 337 ASN A C 1
ATOM 2468 O O . ASN A 1 388 ? -0.540 -64.691 -1.224 1.00 138.22 337 ASN A O 1
ATOM 2473 N N . ALA A 1 389 ? -0.908 -66.735 -0.381 1.00 146.31 338 ALA A N 1
ATOM 2474 C CA . ALA A 1 389 ? -2.071 -66.963 -1.235 1.00 147.53 338 ALA A CA 1
ATOM 2475 C C . ALA A 1 389 ? -3.382 -67.177 -0.482 1.00 149.86 338 ALA A C 1
ATOM 2476 O O . ALA A 1 389 ? -3.390 -67.597 0.671 1.00 134.71 338 ALA A O 1
ATOM 2478 N N . PHE A 1 390 ? -4.491 -66.881 -1.155 1.00 147.01 339 PHE A N 1
ATOM 2479 C CA . PHE A 1 390 ? -5.821 -67.176 -0.627 1.00 146.62 339 PHE A CA 1
ATOM 2480 C C . PHE A 1 390 ? -6.806 -67.483 -1.760 1.00 146.90 339 PHE A C 1
ATOM 2481 O O . PHE A 1 390 ? -6.428 -67.511 -2.932 1.00 143.90 339 PHE A O 1
ATOM 2489 N N . LYS A 1 391 ? -8.069 -67.698 -1.409 1.00 150.70 340 LYS A N 1
ATOM 2490 C CA . LYS A 1 391 ? -9.034 -68.242 -2.359 1.00 155.96 340 LYS A CA 1
ATOM 2491 C C . LYS A 1 391 ? -10.433 -67.662 -2.139 1.00 154.60 340 LYS A C 1
ATOM 2492 O O . LYS A 1 391 ? -10.777 -67.265 -1.027 1.00 155.80 340 LYS A O 1
ATOM 2498 N N . LEU A 1 392 ? -11.233 -67.603 -3.202 1.00 154.86 341 LEU A N 1
ATOM 2499 C CA . LEU A 1 392 ? -12.630 -67.188 -3.080 1.00 160.86 341 LEU A CA 1
ATOM 2500 C C . LEU A 1 392 ? -13.585 -68.271 -3.567 1.00 170.43 341 LEU A C 1
ATOM 2501 O O . LEU A 1 392 ? -13.486 -68.738 -4.706 1.00 172.30 341 LEU A O 1
ATOM 2506 N N . HIS A 1 393 ? -14.517 -68.656 -2.698 1.00 178.44 342 HIS A N 1
ATOM 2507 C CA . HIS A 1 393 ? -15.406 -69.779 -2.987 1.00 187.90 342 HIS A CA 1
ATOM 2508 C C . HIS A 1 393 ? -16.863 -69.338 -3.050 1.00 188.62 342 HIS A C 1
ATOM 2509 O O . HIS A 1 393 ? -17.332 -68.599 -2.186 1.00 188.99 342 HIS A O 1
ATOM 2516 N N . ASN A 1 394 ? -17.576 -69.788 -4.077 1.00 188.82 343 ASN A N 1
ATOM 2517 C CA . ASN A 1 394 ? -19.000 -69.497 -4.190 1.00 188.51 343 ASN A CA 1
ATOM 2518 C C . ASN A 1 394 ? -19.800 -70.283 -3.150 1.00 199.84 343 ASN A C 1
ATOM 2519 O O . ASN A 1 394 ? -19.485 -71.435 -2.855 1.00 207.11 343 ASN A O 1
ATOM 2524 N N . LYS A 1 395 ? -20.830 -69.654 -2.594 1.00 199.77 344 LYS A N 1
ATOM 2525 C CA . LYS A 1 395 ? -21.623 -70.269 -1.531 1.00 204.79 344 LYS A CA 1
ATOM 2526 C C . LYS A 1 395 ? -22.574 -71.344 -2.055 1.00 215.00 344 LYS A C 1
ATOM 2527 O O . LYS A 1 395 ? -22.709 -72.412 -1.456 1.00 223.75 344 LYS A O 1
ATOM 2533 N N . GLU A 1 396 ? -23.232 -71.052 -3.171 1.00 213.49 345 GLU A N 1
ATOM 2534 C CA . GLU A 1 396 ? -24.198 -71.975 -3.758 1.00 219.79 345 GLU A CA 1
ATOM 2535 C C . GLU A 1 396 ? -23.557 -72.824 -4.852 1.00 220.30 345 GLU A C 1
ATOM 2536 O O . GLU A 1 396 ? -23.951 -73.971 -5.074 1.00 228.43 345 GLU A O 1
ATOM 2542 N N . THR A 1 397 ? -22.565 -72.252 -5.527 1.00 210.21 346 THR A N 1
ATOM 2543 C CA . THR A 1 397 ? -21.880 -72.930 -6.621 1.00 206.06 346 THR A CA 1
ATOM 2544 C C . THR A 1 397 ? -20.556 -73.509 -6.134 1.00 207.50 346 THR A C 1
ATOM 2545 O O . THR A 1 397 ? -20.069 -73.155 -5.061 1.00 205.10 346 THR A O 1
ATOM 2549 N N . GLU A 1 398 ? -19.978 -74.406 -6.926 1.00 211.07 347 GLU A N 1
ATOM 2550 C CA . GLU A 1 398 ? -18.654 -74.938 -6.639 1.00 209.77 347 GLU A CA 1
ATOM 2551 C C . GLU A 1 398 ? -17.611 -74.067 -7.325 1.00 198.25 347 GLU A C 1
ATOM 2552 O O . GLU A 1 398 ? -16.470 -74.482 -7.528 1.00 198.62 347 GLU A O 1
ATOM 2558 N N . GLU A 1 399 ? -18.023 -72.856 -7.685 1.00 187.69 348 GLU A N 1
ATOM 2559 C CA . GLU A 1 399 ? -17.148 -71.902 -8.347 1.00 177.00 348 GLU A CA 1
ATOM 2560 C C . GLU A 1 399 ? -16.031 -71.487 -7.401 1.00 171.06 348 GLU A C 1
ATOM 2561 O O . GLU A 1 399 ? -16.253 -71.319 -6.203 1.00 166.30 348 GLU A O 1
ATOM 2567 N N . VAL A 1 400 ? -14.830 -71.319 -7.944 1.00 171.39 349 VAL A N 1
ATOM 2568 C CA . VAL A 1 400 ? -13.653 -71.096 -7.115 1.00 169.99 349 VAL A CA 1
ATOM 2569 C C . VAL A 1 400 ? -12.574 -70.290 -7.844 1.00 162.81 349 VAL A C 1
ATOM 2570 O O . VAL A 1 400 ? -12.304 -70.523 -9.025 1.00 162.51 349 VAL A O 1
ATOM 2574 N N . HIS A 1 401 ? -11.969 -69.334 -7.141 1.00 156.29 350 HIS A N 1
ATOM 2575 C CA . HIS A 1 401 ? -10.928 -68.496 -7.736 1.00 151.98 350 HIS A CA 1
ATOM 2576 C C . HIS A 1 401 ? -9.695 -68.383 -6.839 1.00 148.95 350 HIS A C 1
ATOM 2577 O O . HIS A 1 401 ? -9.809 -68.394 -5.613 1.00 149.43 350 HIS A O 1
ATOM 2584 N N . LEU A 1 402 ? -8.519 -68.269 -7.454 1.00 148.06 351 LEU A N 1
ATOM 2585 C CA . LEU A 1 402 ? -7.262 -68.245 -6.701 1.00 148.65 351 LEU A CA 1
ATOM 2586 C C . LEU A 1 402 ? -6.558 -66.888 -6.750 1.00 143.28 351 LEU A C 1
ATOM 2587 O O . LEU A 1 402 ? -6.515 -66.240 -7.795 1.00 141.16 351 LEU A O 1
ATOM 2592 N N . PHE A 1 403 ? -5.995 -66.473 -5.615 1.00 139.72 352 PHE A N 1
ATOM 2593 C CA . PHE A 1 403 ? -5.354 -65.161 -5.505 1.00 129.51 352 PHE A CA 1
ATOM 2594 C C . PHE A 1 403 ? -3.975 -65.206 -4.843 1.00 127.45 352 PHE A C 1
ATOM 2595 O O . PHE A 1 403 ? -3.789 -65.857 -3.812 1.00 131.74 352 PHE A O 1
ATOM 2603 N N . PHE A 1 404 ? -3.019 -64.498 -5.443 1.00 125.65 353 PHE A N 1
ATOM 2604 C CA . PHE A 1 404 ? -1.675 -64.364 -4.890 1.00 130.55 353 PHE A CA 1
ATOM 2605 C C . PHE A 1 404 ? -1.288 -62.898 -4.780 1.00 128.69 353 PHE A C 1
ATOM 2606 O O . PHE A 1 404 ? -1.333 -62.159 -5.766 1.00 133.67 353 PHE A O 1
ATOM 2614 N N . ALA A 1 405 ? -0.895 -62.481 -3.585 1.00 126.30 354 ALA A N 1
ATOM 2615 C CA . ALA A 1 405 ? -0.288 -61.174 -3.410 1.00 123.38 354 ALA A CA 1
ATOM 2616 C C . ALA A 1 405 ? 1.205 -61.331 -3.645 1.00 122.70 354 ALA A C 1
ATOM 2617 O O . ALA A 1 405 ? 1.670 -62.405 -4.028 1.00 123.39 354 ALA A O 1
ATOM 2619 N N . LYS A 1 406 ? 1.958 -60.264 -3.413 1.00 121.89 355 LYS A N 1
ATOM 2620 C CA . LYS A 1 406 ? 3.408 -60.339 -3.506 1.00 127.98 355 LYS A CA 1
ATOM 2621 C C . LYS A 1 406 ? 4.032 -60.426 -2.118 1.00 134.49 355 LYS A C 1
ATOM 2622 O O . LYS A 1 406 ? 4.865 -61.294 -1.853 1.00 140.39 355 LYS A O 1
ATOM 2628 N N . LYS A 1 407 ? 3.617 -59.524 -1.234 1.00 134.81 356 LYS A N 1
ATOM 2629 C CA . LYS A 1 407 ? 4.092 -59.524 0.143 1.00 138.52 356 LYS A CA 1
ATOM 2630 C C . LYS A 1 407 ? 3.071 -60.149 1.092 1.00 138.61 356 LYS A C 1
ATOM 2631 O O . LYS A 1 407 ? 1.951 -60.467 0.692 1.00 136.84 356 LYS A O 1
ATOM 2637 N N . LEU A 1 408 ? 3.466 -60.329 2.348 1.00 140.30 357 LEU A N 1
ATOM 2638 C CA . LEU A 1 408 ? 2.552 -60.842 3.359 1.00 146.22 357 LEU A CA 1
ATOM 2639 C C . LEU A 1 408 ? 1.673 -59.714 3.880 1.00 149.28 357 LEU A C 1
ATOM 2640 O O . LEU A 1 408 ? 0.498 -59.921 4.203 1.00 153.05 357 LEU A O 1
ATOM 2645 N N . GLU A 1 409 ? 2.256 -58.519 3.953 1.00 146.83 358 GLU A N 1
ATOM 2646 C CA . GLU A 1 409 ? 1.530 -57.314 4.345 1.00 143.44 358 GLU A CA 1
ATOM 2647 C C . GLU A 1 409 ? 0.298 -57.119 3.489 1.00 138.62 358 GLU A C 1
ATOM 2648 O O . GLU A 1 409 ? -0.721 -56.611 3.952 1.00 138.54 358 GLU A O 1
ATOM 2654 N N . GLU A 1 410 ? 0.408 -57.518 2.230 1.00 134.52 359 GLU A N 1
ATOM 2655 C CA . GLU A 1 410 ? -0.685 -57.374 1.291 1.00 133.88 359 GLU A CA 1
ATOM 2656 C C . GLU A 1 410 ? -1.726 -58.466 1.476 1.00 133.09 359 GLU A C 1
ATOM 2657 O O . GLU A 1 410 ? -2.914 -58.231 1.276 1.00 135.13 359 GLU A O 1
ATOM 2663 N N . LYS A 1 411 ? -1.282 -59.655 1.866 1.00 130.38 360 LYS A N 1
ATOM 2664 C CA . LYS A 1 411 ? -2.210 -60.735 2.169 1.00 127.67 360 LYS A CA 1
ATOM 2665 C C . LYS A 1 411 ? -3.074 -60.307 3.346 1.00 125.33 360 LYS A C 1
ATOM 2666 O O . LYS A 1 411 ? -4.299 -60.481 3.342 1.00 115.09 360 LYS A O 1
ATOM 2672 N N . ILE A 1 412 ? -2.423 -59.714 4.341 1.00 124.81 361 ILE A N 1
ATOM 2673 C CA . ILE A 1 412 ? -3.112 -59.245 5.540 1.00 129.20 361 ILE A CA 1
ATOM 2674 C C . ILE A 1 412 ? -4.023 -58.050 5.250 1.00 122.75 361 ILE A C 1
ATOM 2675 O O . ILE A 1 412 ? -5.170 -58.010 5.700 1.00 127.15 361 ILE A O 1
ATOM 2680 N N . ARG A 1 413 ? -3.506 -57.086 4.496 1.00 111.60 362 ARG A N 1
ATOM 2681 C CA . ARG A 1 413 ? -4.279 -55.913 4.109 1.00 109.97 362 ARG A CA 1
ATOM 2682 C C . ARG A 1 413 ? -5.534 -56.331 3.358 1.00 114.22 362 ARG A C 1
ATOM 2683 O O . ARG A 1 413 ? -6.615 -55.779 3.574 1.00 104.10 362 ARG A O 1
ATOM 2691 N N . TRP A 1 414 ? -5.384 -57.324 2.489 1.00 116.43 363 TRP A N 1
ATOM 2692 C CA . TRP A 1 414 ? -6.492 -57.789 1.665 1.00 116.97 363 TRP A CA 1
ATOM 2693 C C . TRP A 1 414 ? -7.529 -58.557 2.466 1.00 115.99 363 TRP A C 1
ATOM 2694 O O . TRP A 1 414 ? -8.728 -58.302 2.340 1.00 108.56 363 TRP A O 1
ATOM 2705 N N . LEU A 1 415 ? -7.071 -59.488 3.295 1.00 117.66 364 LEU A N 1
ATOM 2706 C CA . LEU A 1 415 ? -7.987 -60.212 4.167 1.00 121.17 364 LEU A CA 1
ATOM 2707 C C . LEU A 1 415 ? -8.767 -59.236 5.047 1.00 120.08 364 LEU A C 1
ATOM 2708 O O . LEU A 1 415 ? -9.993 -59.338 5.178 1.00 121.83 364 LEU A O 1
ATOM 2713 N N . ARG A 1 416 ? -8.052 -58.274 5.623 1.00 119.26 365 ARG A N 1
ATOM 2714 C CA . ARG A 1 416 ? -8.682 -57.248 6.442 1.00 124.17 365 ARG A CA 1
ATOM 2715 C C . ARG A 1 416 ? -9.677 -56.437 5.623 1.00 119.82 365 ARG A C 1
ATOM 2716 O O . ARG A 1 416 ? -10.675 -55.952 6.152 1.00 120.22 365 ARG A O 1
ATOM 2724 N N . ALA A 1 417 ? -9.397 -56.296 4.331 1.00 116.87 366 ALA A N 1
ATOM 2725 C CA . ALA A 1 417 ? -10.275 -55.549 3.439 1.00 113.88 366 ALA A CA 1
ATOM 2726 C C . ALA A 1 417 ? -11.567 -56.312 3.162 1.00 120.71 366 ALA A C 1
ATOM 2727 O O . ALA A 1 417 ? -12.631 -55.711 3.009 1.00 125.46 366 ALA A O 1
ATOM 2729 N N . PHE A 1 418 ? -11.476 -57.636 3.098 1.00 122.16 367 PHE A N 1
ATOM 2730 C CA . PHE A 1 418 ? -12.670 -58.454 2.912 1.00 125.20 367 PHE A CA 1
ATOM 2731 C C . PHE A 1 418 ? -13.523 -58.505 4.176 1.00 128.07 367 PHE A C 1
ATOM 2732 O O . PHE A 1 418 ? -14.754 -58.372 4.119 1.00 129.75 367 PHE A O 1
ATOM 2740 N N . ARG A 1 419 ? -12.870 -58.704 5.316 1.00 128.63 368 ARG A N 1
ATOM 2741 C CA . ARG A 1 419 ? -13.581 -58.655 6.579 1.00 138.78 368 ARG A CA 1
ATOM 2742 C C . ARG A 1 419 ? -14.284 -57.309 6.649 1.00 126.03 368 ARG A C 1
ATOM 2743 O O . ARG A 1 419 ? -15.478 -57.228 6.947 1.00 137.94 368 ARG A O 1
ATOM 2751 N N . GLU A 1 420 ? -13.533 -56.262 6.326 1.00 120.94 369 GLU A N 1
ATOM 2752 C CA . GLU A 1 420 ? -14.046 -54.902 6.310 1.00 130.39 369 GLU A CA 1
ATOM 2753 C C . GLU A 1 420 ? -15.297 -54.802 5.459 1.00 130.20 369 GLU A C 1
ATOM 2754 O O . GLU A 1 420 ? -16.282 -54.172 5.853 1.00 136.37 369 GLU A O 1
ATOM 2760 N N . GLU A 1 421 ? -15.248 -55.422 4.283 1.00 124.56 370 GLU A N 1
ATOM 2761 C CA . GLU A 1 421 ? -16.355 -55.338 3.338 1.00 122.44 370 GLU A CA 1
ATOM 2762 C C . GLU A 1 421 ? -17.601 -56.025 3.891 1.00 127.72 370 GLU A C 1
ATOM 2763 O O . GLU A 1 421 ? -18.711 -55.499 3.776 1.00 121.41 370 GLU A O 1
ATOM 2769 N N . ARG A 1 422 ? -17.418 -57.182 4.518 1.00 130.82 371 ARG A N 1
ATOM 2770 C CA . ARG A 1 422 ? -18.553 -57.895 5.085 1.00 140.56 371 ARG A CA 1
ATOM 2771 C C . ARG A 1 422 ? -19.172 -57.122 6.248 1.00 145.82 371 ARG A C 1
ATOM 2772 O O . ARG A 1 422 ? -20.402 -57.028 6.361 1.00 148.79 371 ARG A O 1
ATOM 2780 N N . LYS A 1 423 ? -18.317 -56.558 7.099 1.00 147.30 372 LYS A N 1
ATOM 2781 C CA . LYS A 1 423 ? -18.781 -55.724 8.201 1.00 155.56 372 LYS A CA 1
ATOM 2782 C C . LYS A 1 423 ? -19.575 -54.537 7.674 1.00 149.06 372 LYS A C 1
ATOM 2783 O O . LYS A 1 423 ? -20.601 -54.163 8.242 1.00 155.93 372 LYS A O 1
ATOM 2789 N N . MET A 1 424 ? -19.095 -53.950 6.583 1.00 139.25 373 MET A N 1
ATOM 2790 C CA . MET A 1 424 ? -19.764 -52.803 5.982 1.00 136.63 373 MET A CA 1
ATOM 2791 C C . MET A 1 424 ? -21.120 -53.170 5.387 1.00 140.25 373 MET A C 1
ATOM 2792 O O . MET A 1 424 ? -22.075 -52.400 5.486 1.00 140.85 373 MET A O 1
ATOM 2797 N N . VAL A 1 425 ? -21.202 -54.343 4.767 1.00 144.24 374 VAL A N 1
ATOM 2798 C CA . VAL A 1 425 ? -22.465 -54.812 4.209 1.00 152.38 374 VAL A CA 1
ATOM 2799 C C . VAL A 1 425 ? -23.482 -55.035 5.315 1.00 165.38 374 VAL A C 1
ATOM 2800 O O . VAL A 1 425 ? -24.618 -54.552 5.240 1.00 168.54 374 VAL A O 1
ATOM 2804 N N . GLN A 1 426 ? -23.060 -55.772 6.340 1.00 174.20 375 GLN A N 1
ATOM 2805 C CA . GLN A 1 426 ? -23.903 -56.038 7.500 1.00 184.30 375 GLN A CA 1
ATOM 2806 C C . GLN A 1 426 ? -24.405 -54.743 8.128 1.00 187.81 375 GLN A C 1
ATOM 2807 O O . GLN A 1 426 ? -25.601 -54.580 8.356 1.00 155.29 375 GLN A O 1
ATOM 2813 N N . GLU A 1 427 ? -23.481 -53.824 8.392 1.00 186.77 376 GLU A N 1
ATOM 2814 C CA . GLU A 1 427 ? -23.809 -52.549 9.024 1.00 189.51 376 GLU A CA 1
ATOM 2815 C C . GLU A 1 427 ? -24.723 -51.668 8.168 1.00 185.98 376 GLU A C 1
ATOM 2816 O O . GLU A 1 427 ? -25.598 -50.981 8.693 1.00 190.06 376 GLU A O 1
ATOM 2822 N N . ASP A 1 428 ? -24.517 -51.682 6.855 1.00 180.12 377 ASP A N 1
ATOM 2823 C CA . ASP A 1 428 ? -25.343 -50.882 5.954 1.00 180.63 377 ASP A CA 1
ATOM 2824 C C . ASP A 1 428 ? -26.754 -51.435 5.829 1.00 185.66 377 ASP A C 1
ATOM 2825 O O . ASP A 1 428 ? -27.721 -50.677 5.803 1.00 183.72 377 ASP A O 1
ATOM 2830 N N . GLU A 1 429 ? -26.868 -52.756 5.747 1.00 193.47 378 GLU A N 1
ATOM 2831 C CA . GLU A 1 429 ? -28.178 -53.391 5.679 1.00 204.42 378 GLU A CA 1
ATOM 2832 C C . GLU A 1 429 ? -28.924 -53.296 7.007 1.00 217.69 378 GLU A C 1
ATOM 2833 O O . GLU A 1 429 ? -30.154 -53.259 7.035 1.00 223.44 378 GLU A O 1
ATOM 2839 N N . LYS A 1 430 ? -28.169 -53.259 8.101 1.00 224.11 379 LYS A N 1
ATOM 2840 C CA . LYS A 1 430 ? -28.744 -53.124 9.437 1.00 236.51 379 LYS A CA 1
ATOM 2841 C C . LYS A 1 430 ? -29.218 -51.697 9.699 1.00 246.91 379 LYS A C 1
ATOM 2842 O O . LYS A 1 430 ? -30.267 -51.484 10.307 1.00 254.36 379 LYS A O 1
ATOM 2848 N N . ILE A 1 431 ? -28.444 -50.721 9.232 1.00 250.84 380 ILE A N 1
ATOM 2849 C CA . ILE A 1 431 ? -28.796 -49.316 9.419 1.00 259.63 380 ILE A CA 1
ATOM 2850 C C . ILE A 1 431 ? -29.696 -48.801 8.291 1.00 267.96 380 ILE A C 1
ATOM 2851 O O . ILE A 1 431 ? -30.450 -47.843 8.473 1.00 267.78 380 ILE A O 1
ATOM 2856 N N . GLY A 1 432 ? -29.628 -49.455 7.135 1.00 277.68 381 GLY A N 1
ATOM 2857 C CA . GLY A 1 432 ? -30.440 -49.070 5.995 1.00 137.13 381 GLY A CA 1
ATOM 2858 C C . GLY A 1 432 ? -29.889 -47.849 5.284 1.00 149.56 381 GLY A C 1
ATOM 2859 O O . GLY A 1 432 ? -30.155 -46.713 5.680 1.00 156.61 381 GLY A O 1
#

Nearest PDB structures (foldseek):
  4mt6-assembly1_A  TM=6.147E-01  e=1.779E-55  Rattus norvegicus
  2dfk-assembly2_C  TM=6.280E-01  e=1.341E-54  Rattus norvegicus
  2pz1-assembly1_A  TM=5.984E-01  e=6.901E-43  Homo sapiens
  2dx1-assembly1_A  TM=6.101E-01  e=3.412E-38  Homo sapiens
  5fi0-assembly3_E  TM=8.624E-01  e=5.691E-29  Homo sapiens

Organism: Rattus norvegicus (NCBI:txid10116)

B-factor: mean 120.89, std 47.12, range [34.53, 363.78]

GO terms:
  GO:0005938 cell cortex (C, IDA)
  GO:0043113 receptor clustering (P, IDA)
  GO:0005515 protein binding (F, IPI)
  GO:0098690 glycinergic synapse (C, IDA)
  GO:0099572 postsynaptic specialization (C, IDA)
  GO:0098982 GABA-ergic synapse (C, IDA)

Solvent-accessible surface area: 19156 Å² total; per-residue (Å²): 182,110,95,62,54,53,3,17,66,9,1,61,83,3,7,38,42,2,117,99,9,32,99,54,0,101,8,0,16,76,5,2,9,119,66,0,111,144,94,136,99,9,2,49,105,116,43,17,143,38,5,7,28,17,0,44,79,0,42,135,34,0,67,17,0,15,126,31,1,71,144,69,52,41,119,144,49,36,30,85,1,50,5,0,32,1,3,39,118,36,67,118,20,0,108,50,0,2,78,11,8,43,64,24,108,57,4,36,110,31,4,63,138,20,63,163,58,61,121,18,68,131,30,10,80,42,9,21,110,135,40,155,21,114,119,78,53,2,69,25,8,3,66,25,0,25,79,10,3,64,103,2,17,134,21,0,35,65,0,43,118,37,9,35,152,131,32,63,0,66,146,66,0,35,42,0,11,61,31,0,131,86,13,29,122,60,3,47,58,82,34,156,99,80,82,52,31,56,108,12,34,109,51,28,82,71,9,80,96,67,113,62,96,82,0,71,91,96,6,46,32,61,34,50,55,16,106,2,5,20,12,111,96,39,180,26,196,83,63,118,30,15,0,21,0,2,4,36,7,0,0,8,0,78,61,27,142,145,133,125,112,38,29,64,14,109,17,68,16,46,3,66,90,24,86,50,77,79,26,143,87,40,206,12,114,107,11,98,70,90,9,137,32,1,0,34,0,66,2,150,136,67,157,67,25,8,0,0,26,7,144,118,99,98,54,21,113,140,2,33,129,7,3,140,58,0,85,125,40,15,130,82,63,139,150,119,92

Foldseek 3Di:
DVLLVLLLVLLVVVLVVLVVLLLLLCLCCPLPVVVLVVCCVVAPPVRSCLQQPCSVLVSVLSVVLSVVQVVQADPVRRSLRQCLVSLVVCLVVCLSVLRLVQSLVSNVVVVVVQCVDVVVVVVQVVSCVVSVDPPDGVNVSSCSVVVVLVCVLVSLVSSQSSDDPPRPNNVSSVVSSVSSVVSNVCSVCCRPQQVLQVCVQVVVVLEPPDDDDDPVVQFRHWQDKDWWWKAQAQVGDIDIWIWTDTQQKIWIWHADPPNRSYTYTDDMDGLVFKDKAQDDAAFDDRSTDGDDLWIKIQGPVDRGIMIIHDDDVVVSVSVVVSSVVSVVVNVVVVVVD

CATH classification: 1.20.900.10 (+1 more: 2.30.29.30)

Sequence (337 aa):
QNRDQMRANVINEIMSTERHYIKHLKDICEGYLKQCRKRRDMFSDEQLKVIFGNIEDIYRFQMGFVRDLEKQYNNDDPHLSEIGPCFLEHQDGFWIYSEYCNNHLDACMELSKLMKDSRYQHFFEACRLLQQMIDIAIDGFLLTPVQKICKYPLQLAELLKYTAQDHSDYRYVAAALAVMRNVTQQINERKRRLENIDKIAQWQASVLDWEGDDILDRSSELIYTGEMAWIYQPYGRNQQRVFFLFDHQMVLCKKDLIRRDILYYKGRIDMDKYEVIDIEDGRDDDFNVSMKNAFKLHNKETEEVHLFFAKKLEEKIRWLRAFREERKMVQEDEKIG